Protein AF-A0AA35V5P3-F1 (afdb_monomer_lite)

Organism: Lactuca saligna (NCBI:txid75948)

Structure (mmCIF, N/CA/C/O backbone):
data_AF-A0AA35V5P3-F1
#
_entry.id   AF-A0AA35V5P3-F1
#
loop_
_atom_site.group_PDB
_atom_site.id
_atom_site.type_symbol
_atom_site.label_atom_id
_atom_site.label_alt_id
_atom_site.label_comp_id
_atom_site.label_asym_id
_atom_site.label_entity_id
_atom_site.label_seq_id
_atom_site.pdbx_PDB_ins_code
_atom_site.Cartn_x
_atom_site.Cartn_y
_atom_site.Cartn_z
_atom_site.occupancy
_atom_site.B_iso_or_equiv
_atom_site.auth_seq_id
_atom_site.auth_comp_id
_atom_site.auth_asym_id
_atom_site.auth_atom_id
_atom_site.pdbx_PDB_model_num
ATOM 1 N N . MET A 1 1 ? -65.528 1.492 81.386 1.00 40.28 1 MET A N 1
ATOM 2 C CA . MET A 1 1 ? -64.595 2.311 80.580 1.00 40.28 1 MET A CA 1
ATOM 3 C C . MET A 1 1 ? -64.933 2.164 79.099 1.00 40.28 1 MET A C 1
ATOM 5 O O . MET A 1 1 ? -64.640 1.131 78.519 1.00 40.28 1 MET A O 1
ATOM 9 N N . LYS A 1 2 ? -65.594 3.159 78.497 1.00 36.78 2 LYS A N 1
ATOM 10 C CA . LYS A 1 2 ? -65.779 3.276 77.040 1.00 36.78 2 LYS A CA 1
ATOM 11 C C . LYS A 1 2 ? -65.036 4.537 76.603 1.00 36.78 2 LYS A C 1
ATOM 13 O O . LYS A 1 2 ? -65.380 5.617 77.073 1.00 36.78 2 LYS A O 1
ATOM 18 N N . LYS A 1 3 ? -64.028 4.413 75.740 1.00 37.28 3 LYS A N 1
ATOM 19 C CA . LYS A 1 3 ? -63.440 5.551 75.021 1.00 37.28 3 LYS A CA 1
ATOM 20 C C . LYS A 1 3 ? -63.469 5.256 73.528 1.00 37.28 3 LYS A C 1
ATOM 22 O O . LYS A 1 3 ? -62.971 4.233 73.074 1.00 37.28 3 LYS A O 1
ATOM 27 N N . GLN A 1 4 ? -64.130 6.165 72.820 1.00 41.91 4 GLN A N 1
ATOM 28 C CA . GLN A 1 4 ? -64.188 6.277 71.371 1.00 41.91 4 GLN A CA 1
ATOM 29 C C . GLN A 1 4 ? -62.787 6.477 70.789 1.00 41.91 4 GLN A C 1
ATOM 31 O O . GLN A 1 4 ? -62.001 7.237 71.350 1.00 41.91 4 GLN A O 1
ATOM 36 N N . LEU A 1 5 ? -62.544 5.917 69.605 1.00 37.72 5 LEU A N 1
ATOM 37 C CA . LEU A 1 5 ? -61.612 6.479 68.632 1.00 37.72 5 LEU A CA 1
ATOM 38 C C . LEU A 1 5 ? -62.305 6.491 67.269 1.00 37.72 5 LEU A C 1
ATOM 40 O O . LEU A 1 5 ? -62.891 5.509 66.820 1.00 37.72 5 LEU A O 1
ATOM 44 N N . ARG A 1 6 ? -62.297 7.680 66.678 1.00 34.62 6 ARG A N 1
ATOM 45 C CA . ARG A 1 6 ? -62.944 8.090 65.435 1.00 34.62 6 ARG A CA 1
ATOM 46 C C . ARG A 1 6 ? -61.820 8.555 64.503 1.00 34.62 6 ARG A C 1
ATOM 48 O O . ARG A 1 6 ? -60.842 9.104 64.999 1.00 34.62 6 ARG A O 1
ATOM 55 N N . GLN A 1 7 ? -62.071 8.477 63.191 1.00 36.56 7 GLN A N 1
ATOM 56 C CA . GLN A 1 7 ? -61.286 9.046 62.073 1.00 36.56 7 GLN A CA 1
ATOM 57 C C . GLN A 1 7 ? -60.071 8.216 61.624 1.00 36.56 7 GLN A C 1
ATOM 59 O O . GLN A 1 7 ? -59.397 7.620 62.447 1.00 36.56 7 GLN A O 1
ATOM 64 N N . ARG A 1 8 ? -59.677 8.157 60.348 1.00 34.62 8 ARG A N 1
ATOM 65 C CA . ARG A 1 8 ? -60.190 8.601 59.031 1.00 34.62 8 ARG A CA 1
ATOM 66 C C . ARG A 1 8 ? -59.163 8.077 58.011 1.00 34.62 8 ARG A C 1
ATOM 68 O O . ARG A 1 8 ? -57.985 7.992 58.335 1.00 34.62 8 ARG A O 1
ATOM 75 N N . GLY A 1 9 ? -59.591 7.911 56.762 1.00 31.48 9 GLY A N 1
ATOM 76 C CA . GLY A 1 9 ? -58.730 8.187 55.608 1.00 31.48 9 GLY A CA 1
ATOM 77 C C . GLY A 1 9 ? -58.100 6.964 54.955 1.00 31.48 9 GLY A C 1
ATOM 78 O O . GLY A 1 9 ? -57.000 6.550 55.306 1.00 31.48 9 GLY A O 1
ATOM 79 N N . GLY A 1 10 ? -58.796 6.435 53.947 1.00 36.94 10 GLY A N 1
ATOM 80 C CA . GLY A 1 10 ? -58.240 5.471 53.009 1.00 36.94 10 GLY A CA 1
ATOM 81 C C . GLY A 1 10 ? -57.037 6.046 52.263 1.00 36.94 10 GLY A C 1
ATOM 82 O O . GLY A 1 10 ? -57.083 7.154 51.728 1.00 36.94 10 GLY A O 1
ATOM 83 N N . ARG A 1 11 ? -55.958 5.266 52.211 1.00 33.28 11 ARG A N 1
ATOM 84 C CA . ARG A 1 11 ? -54.883 5.449 51.239 1.00 33.28 11 ARG A CA 1
ATOM 85 C C . ARG A 1 11 ? -55.317 4.773 49.946 1.00 33.28 11 ARG A C 1
ATOM 87 O O . ARG A 1 11 ? -55.425 3.551 49.891 1.00 33.28 11 ARG A O 1
ATOM 94 N N . ALA A 1 12 ? -55.576 5.582 48.925 1.00 38.31 12 ALA A N 1
ATOM 95 C CA . ALA A 1 12 ? -55.688 5.113 47.556 1.00 38.31 12 ALA A CA 1
ATOM 96 C C . ALA A 1 12 ? -54.383 4.401 47.172 1.00 38.31 12 ALA A C 1
ATOM 98 O O . ALA A 1 12 ? -53.302 4.989 47.229 1.00 38.31 12 ALA A O 1
ATOM 99 N N . ILE A 1 13 ? -54.492 3.126 46.806 1.00 41.31 13 ILE A N 1
ATOM 100 C CA . ILE A 1 13 ? -53.416 2.376 46.165 1.00 41.31 13 ILE A CA 1
ATOM 101 C C . ILE A 1 13 ? -53.360 2.880 44.724 1.00 41.31 13 ILE A C 1
ATOM 103 O O . ILE A 1 13 ? -54.133 2.453 43.870 1.00 41.31 13 ILE A O 1
ATOM 107 N N . LEU A 1 14 ? -52.477 3.842 44.461 1.00 39.44 14 LEU A N 1
ATOM 108 C CA . LEU A 1 14 ? -52.081 4.162 43.098 1.00 39.44 14 LEU A CA 1
ATOM 109 C C . LEU A 1 14 ? -51.153 3.039 42.632 1.00 39.44 14 LEU A C 1
ATOM 111 O O . LEU A 1 14 ? -50.005 2.955 43.069 1.00 39.44 14 LEU A O 1
ATOM 115 N N . TYR A 1 15 ? -51.660 2.170 41.756 1.00 39.47 15 TYR A N 1
ATOM 116 C CA . TYR A 1 15 ? -50.836 1.293 40.929 1.00 39.47 15 TYR A CA 1
ATOM 117 C C . TYR A 1 15 ? -49.986 2.175 40.009 1.00 39.47 15 TYR A C 1
ATOM 119 O O . TYR A 1 15 ? -50.359 2.502 38.883 1.00 39.47 15 TYR A O 1
ATOM 127 N N . GLY A 1 16 ? -48.845 2.620 40.530 1.00 40.16 16 GLY A N 1
ATOM 128 C CA . GLY A 1 16 ? -47.793 3.236 39.746 1.00 40.16 16 GLY A CA 1
ATOM 129 C C . GLY A 1 16 ? -47.195 2.168 38.850 1.00 40.16 16 GLY A C 1
ATOM 130 O O . GLY A 1 16 ? -46.291 1.447 39.258 1.00 40.16 16 GLY A O 1
ATOM 131 N N . THR A 1 17 ? -47.716 2.056 37.633 1.00 43.09 17 THR A N 1
ATOM 132 C CA . THR A 1 17 ? -47.046 1.346 36.547 1.00 43.09 17 THR A CA 1
ATOM 133 C C . THR A 1 17 ? -45.713 2.056 36.333 1.00 43.09 17 THR A C 1
ATOM 135 O O . THR A 1 17 ? -45.651 3.099 35.680 1.00 43.09 17 THR A O 1
ATOM 138 N N . THR A 1 18 ? -44.638 1.547 36.932 1.00 45.59 18 THR A N 1
ATOM 139 C CA . THR A 1 18 ? -43.273 1.963 36.622 1.00 45.59 18 THR A CA 1
ATOM 140 C C . THR A 1 18 ? -42.975 1.463 35.218 1.00 45.59 18 THR A C 1
ATOM 142 O O . THR A 1 18 ? -42.345 0.432 35.006 1.00 45.59 18 THR A O 1
ATOM 145 N N . ARG A 1 19 ? -43.465 2.198 34.217 1.00 51.00 19 ARG A N 1
ATOM 146 C CA . ARG A 1 19 ? -42.956 2.107 32.857 1.00 51.00 19 ARG A CA 1
ATOM 147 C C . ARG A 1 19 ? -41.518 2.591 32.946 1.00 51.00 19 ARG A C 1
ATOM 149 O O . ARG A 1 19 ? -41.252 3.789 32.857 1.00 51.00 19 ARG A O 1
ATOM 156 N N . THR A 1 20 ? -40.609 1.659 33.226 1.00 57.81 20 THR A N 1
ATOM 157 C CA . THR A 1 20 ? -39.180 1.854 33.049 1.00 57.81 20 THR A CA 1
ATOM 158 C C . THR A 1 20 ? -39.043 2.428 31.656 1.00 57.81 20 THR A C 1
ATOM 160 O O . THR A 1 20 ? -39.450 1.828 30.662 1.00 57.81 20 THR A O 1
ATOM 163 N N . ARG A 1 21 ? -38.615 3.685 31.595 1.00 55.94 21 ARG A N 1
ATOM 164 C CA . ARG A 1 21 ? -38.359 4.374 30.343 1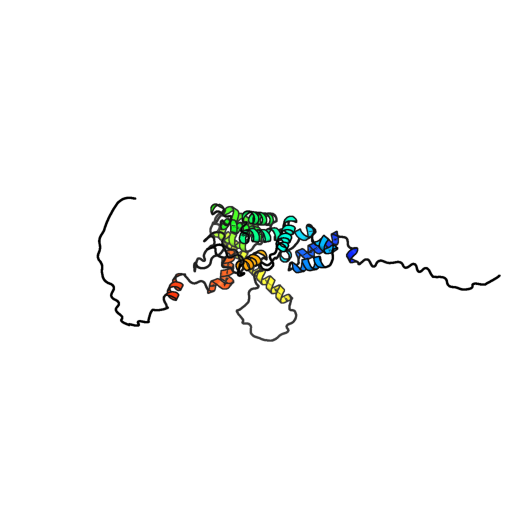.00 55.94 21 ARG A CA 1
ATOM 165 C C . ARG A 1 21 ? -37.104 3.714 29.787 1.00 55.94 21 ARG A C 1
ATOM 167 O O . ARG A 1 21 ? -36.008 4.212 30.004 1.00 55.94 21 ARG A O 1
ATOM 174 N N . SER A 1 22 ? -37.270 2.526 29.201 1.00 59.72 22 SER A N 1
ATOM 175 C CA . SER A 1 22 ? -36.223 1.830 28.476 1.00 59.72 22 SER A CA 1
ATOM 176 C C . SER A 1 22 ? -35.762 2.814 27.422 1.00 59.72 22 SER A C 1
ATOM 178 O O . SER A 1 22 ? -36.546 3.190 26.544 1.00 59.72 22 SER A O 1
ATOM 180 N N . ASP A 1 23 ? -34.543 3.317 27.582 1.00 65.62 23 ASP A N 1
ATOM 181 C CA . ASP A 1 23 ? -33.903 4.091 26.538 1.00 65.62 23 ASP A CA 1
ATOM 182 C C . ASP A 1 23 ? -34.017 3.261 25.256 1.00 65.62 23 ASP A C 1
ATOM 184 O O . ASP A 1 23 ? -33.681 2.073 25.251 1.00 65.62 23 ASP A O 1
ATOM 188 N N . LEU A 1 24 ? -34.582 3.853 24.202 1.00 69.00 24 LEU A N 1
ATOM 189 C CA . LEU A 1 24 ? -34.829 3.165 22.935 1.00 69.00 24 LEU A CA 1
ATOM 190 C C . LEU A 1 24 ? -33.538 2.508 22.431 1.00 69.00 24 LEU A C 1
ATOM 192 O O . LEU A 1 24 ? -33.584 1.441 21.822 1.00 69.00 24 LEU A O 1
ATOM 196 N N . PHE A 1 25 ? -32.388 3.094 22.771 1.00 71.19 25 PHE A N 1
ATOM 197 C CA . PHE A 1 25 ? -31.086 2.558 22.426 1.00 71.19 25 PHE A CA 1
ATOM 198 C C . PHE A 1 25 ? -30.742 1.252 23.154 1.00 71.19 25 PHE A C 1
ATOM 200 O O . PHE A 1 25 ? -30.208 0.342 22.524 1.00 71.19 25 PHE A O 1
ATOM 207 N N . GLU A 1 26 ? -31.092 1.105 24.435 1.00 76.88 26 GLU A N 1
ATOM 208 C CA . GLU A 1 26 ? -30.845 -0.123 25.213 1.00 76.88 26 GLU A CA 1
ATOM 209 C C . GLU A 1 26 ? -31.704 -1.304 24.743 1.00 76.88 26 GLU A C 1
ATOM 211 O O . GLU A 1 26 ? -31.329 -2.455 24.937 1.00 76.88 26 GLU A O 1
ATOM 216 N N . SER A 1 27 ? -32.824 -1.029 24.067 1.00 85.00 27 SER A N 1
ATOM 217 C CA . SER A 1 27 ? -33.690 -2.063 23.486 1.00 85.00 27 SER A CA 1
ATOM 218 C C . SER A 1 27 ? -33.240 -2.580 22.114 1.00 85.00 27 SER A C 1
ATOM 220 O O . SER A 1 27 ? -33.749 -3.603 21.656 1.00 85.00 27 SER A O 1
ATOM 222 N N . LEU A 1 28 ? -32.301 -1.898 21.441 1.00 90.12 28 LEU A N 1
ATOM 223 C CA . LEU A 1 28 ? -31.799 -2.345 20.138 1.00 90.12 28 LEU A CA 1
ATOM 224 C C . LEU A 1 28 ? -31.058 -3.683 20.280 1.00 90.12 28 LEU A C 1
ATOM 226 O O . LEU A 1 28 ? -30.253 -3.806 21.197 1.00 90.12 28 LEU A O 1
ATOM 230 N N . PRO A 1 29 ? -31.234 -4.654 19.371 1.00 94.62 29 PRO A N 1
ATOM 231 C CA . PRO A 1 29 ? -30.385 -5.841 19.314 1.00 94.62 29 PRO A CA 1
ATOM 232 C C . PRO A 1 29 ? -28.914 -5.486 19.066 1.00 94.62 29 PRO A C 1
ATOM 234 O O . PRO A 1 29 ? -28.602 -4.561 18.305 1.00 94.62 29 PRO A O 1
ATOM 237 N N . ASP A 1 30 ? -28.002 -6.235 19.684 1.00 95.75 30 ASP A N 1
ATOM 238 C CA . ASP A 1 30 ? -26.556 -6.014 19.566 1.00 95.75 30 ASP A CA 1
ATOM 239 C C . ASP A 1 30 ? -26.072 -6.161 18.113 1.00 95.75 30 ASP A C 1
ATOM 241 O O . ASP A 1 30 ? -25.173 -5.439 17.684 1.00 95.75 30 ASP A O 1
ATOM 245 N N . GLU A 1 31 ? -26.719 -7.013 17.318 1.00 95.94 31 GLU A N 1
ATOM 246 C CA . GLU A 1 31 ? -26.439 -7.225 15.897 1.00 95.94 31 GLU A CA 1
ATOM 247 C C . GLU A 1 31 ? -26.670 -5.951 15.076 1.00 95.94 31 GLU A C 1
ATOM 249 O O . GLU A 1 31 ? -25.848 -5.599 14.228 1.00 95.94 31 GLU A O 1
ATOM 254 N N . ILE A 1 32 ? -27.753 -5.216 15.357 1.00 95.88 32 ILE A N 1
ATOM 255 C CA . ILE A 1 32 ? -28.058 -3.951 14.672 1.00 95.88 32 ILE A CA 1
ATOM 256 C C . ILE A 1 32 ? -26.989 -2.914 15.015 1.00 95.88 32 ILE A C 1
ATOM 258 O O . ILE A 1 32 ? -26.469 -2.228 14.133 1.00 95.88 32 ILE A O 1
ATOM 262 N N . VAL A 1 33 ? -26.610 -2.835 16.291 1.00 95.81 33 VAL A N 1
ATOM 263 C CA . VAL A 1 33 ? -25.566 -1.913 16.744 1.00 95.81 33 VAL A CA 1
ATOM 264 C C . VAL A 1 33 ? -24.215 -2.262 16.112 1.00 95.81 33 VAL A C 1
ATOM 266 O O . VAL A 1 33 ? -23.514 -1.364 15.651 1.00 95.81 33 VAL A O 1
ATOM 269 N N . ILE A 1 34 ? -23.863 -3.546 15.997 1.00 97.75 34 ILE A N 1
ATOM 270 C CA . ILE A 1 34 ? -22.642 -3.998 15.310 1.00 97.75 34 ILE A CA 1
ATOM 271 C C . ILE A 1 34 ? -22.642 -3.567 13.839 1.00 97.75 34 ILE A C 1
ATOM 273 O O . ILE A 1 34 ? -21.618 -3.081 13.358 1.00 97.75 34 ILE A O 1
ATOM 277 N N . VAL A 1 35 ? -23.763 -3.696 13.122 1.00 97.75 35 VAL A N 1
ATOM 278 C CA . VAL A 1 35 ? -23.870 -3.256 11.718 1.00 97.75 35 VAL A CA 1
ATOM 279 C C . VAL A 1 35 ? -23.687 -1.741 11.598 1.00 97.75 35 VAL A C 1
ATOM 281 O O . VAL A 1 35 ? -22.938 -1.280 10.732 1.00 97.75 35 VAL A O 1
ATOM 284 N N . ILE A 1 36 ? -24.297 -0.963 12.497 1.00 96.44 36 ILE A N 1
ATOM 285 C CA . ILE A 1 36 ? -24.118 0.495 12.554 1.00 96.44 36 ILE A CA 1
ATOM 286 C C . ILE A 1 36 ? -22.642 0.842 12.789 1.00 96.44 36 ILE A C 1
ATOM 288 O O . ILE A 1 36 ? -22.077 1.666 12.069 1.00 96.44 36 ILE A O 1
ATOM 292 N N . LEU A 1 37 ? -21.988 0.177 13.744 1.00 97.38 37 LEU A N 1
ATOM 293 C CA . LEU A 1 37 ? -20.573 0.390 14.053 1.00 97.38 37 LEU A CA 1
ATOM 294 C C . LEU A 1 37 ? -19.651 -0.038 12.903 1.00 97.38 37 LEU A C 1
ATOM 296 O O . LEU A 1 37 ? -18.661 0.641 12.634 1.00 97.38 37 LEU A O 1
ATOM 300 N N . CYS A 1 38 ? -19.978 -1.109 12.175 1.00 98.12 38 CYS A N 1
ATOM 301 C CA . CYS A 1 38 ? -19.268 -1.491 10.952 1.00 98.12 38 CYS A CA 1
ATOM 302 C C . CYS A 1 38 ? -19.353 -0.382 9.901 1.00 98.12 38 CYS A C 1
ATOM 304 O O . CYS A 1 38 ? -18.342 -0.011 9.306 1.00 98.12 38 CYS A O 1
ATOM 306 N N . LYS A 1 39 ? -20.548 0.183 9.686 1.00 97.44 39 LYS A N 1
ATOM 307 C CA . LYS A 1 39 ? -20.714 1.277 8.729 1.00 97.44 39 LYS A CA 1
ATOM 308 C C . LYS A 1 39 ? -19.922 2.505 9.166 1.00 97.44 39 LYS A C 1
ATOM 310 O O . LYS A 1 39 ? -19.153 3.024 8.361 1.00 97.44 39 LYS A O 1
ATOM 315 N N . LEU A 1 40 ? -20.042 2.899 10.433 1.00 96.31 40 LEU A N 1
ATOM 316 C CA . LEU A 1 40 ? -19.320 4.030 11.012 1.00 96.31 40 LEU A CA 1
ATOM 317 C C . LEU A 1 40 ? -17.806 3.879 10.850 1.00 96.31 40 LEU A C 1
ATOM 319 O O . LEU A 1 40 ? -17.156 4.770 10.316 1.00 96.31 40 LEU A O 1
ATOM 323 N N . THR A 1 41 ? -17.246 2.737 11.248 1.00 96.75 41 THR A N 1
ATOM 324 C CA . THR A 1 41 ? -15.798 2.495 11.165 1.00 96.75 41 THR A CA 1
ATOM 325 C C . THR A 1 41 ? -15.291 2.393 9.730 1.00 96.75 41 THR A C 1
ATOM 327 O O . THR A 1 41 ? -14.159 2.790 9.462 1.00 96.75 41 THR A O 1
ATOM 330 N N . SER A 1 42 ? -16.113 1.926 8.786 1.00 96.44 42 SER A N 1
ATOM 331 C CA . SER A 1 42 ? -15.747 1.890 7.364 1.00 96.44 42 SER A CA 1
ATOM 332 C C . SER A 1 42 ? -15.654 3.282 6.722 1.00 96.44 42 SER A C 1
ATOM 334 O O . SER A 1 42 ? -14.886 3.467 5.779 1.00 96.44 42 SER A O 1
ATOM 336 N N . THR A 1 43 ? -16.415 4.262 7.226 1.00 95.00 43 THR A N 1
ATOM 337 C CA . THR A 1 43 ? -16.488 5.627 6.671 1.00 95.00 43 THR A CA 1
ATOM 338 C C . THR A 1 43 ? -15.803 6.689 7.524 1.00 95.00 43 THR A C 1
ATOM 340 O O . THR A 1 43 ? -15.671 7.825 7.074 1.00 95.00 43 THR A O 1
ATOM 343 N N . ALA A 1 44 ? -15.394 6.350 8.746 1.00 95.00 44 ALA A N 1
ATOM 344 C CA . ALA A 1 44 ? -14.748 7.273 9.666 1.00 95.00 44 ALA A CA 1
ATOM 345 C C . ALA A 1 44 ? -13.459 7.857 9.071 1.00 95.00 44 ALA A C 1
ATOM 347 O O . ALA A 1 44 ? -12.661 7.174 8.418 1.00 95.00 44 ALA A O 1
ATOM 348 N N . SER A 1 45 ? -13.278 9.151 9.311 1.00 91.06 45 SER A N 1
ATOM 349 C CA . SER A 1 45 ? -12.178 9.945 8.770 1.00 91.06 45 SER A CA 1
ATOM 350 C C . SER A 1 45 ? -10.931 9.875 9.646 1.00 91.06 45 SER A C 1
ATOM 352 O O . SER A 1 45 ? -9.817 10.026 9.144 1.00 91.06 45 SER A O 1
ATOM 354 N N . SER A 1 46 ? -11.122 9.605 10.939 1.00 92.38 46 SER A N 1
ATOM 355 C CA . SER A 1 46 ? -10.065 9.542 11.940 1.00 92.38 46 SER A CA 1
ATOM 356 C C . SER A 1 46 ? -10.334 8.449 12.987 1.00 92.38 46 SER A C 1
ATOM 358 O O . SER A 1 46 ? -11.479 8.012 13.150 1.00 92.38 46 SER A O 1
ATOM 360 N N . PRO A 1 47 ? -9.320 8.034 13.770 1.00 92.81 47 PRO A N 1
ATOM 361 C CA . PRO A 1 47 ? -9.535 7.123 14.892 1.00 92.81 47 PRO A CA 1
ATOM 362 C C . PRO A 1 47 ? -10.408 7.749 15.986 1.00 92.81 47 PRO A C 1
ATOM 364 O O . PRO A 1 47 ? -11.100 7.028 16.703 1.00 92.81 47 PRO A O 1
ATOM 367 N N . ALA A 1 48 ? -10.400 9.083 16.111 1.00 92.62 48 ALA A N 1
ATOM 368 C CA . ALA A 1 48 ? -11.169 9.805 17.119 1.00 92.62 48 ALA A CA 1
ATOM 369 C C . ALA A 1 48 ? -12.680 9.629 16.916 1.00 92.62 48 ALA A C 1
ATOM 371 O O . ALA A 1 48 ? -13.390 9.426 17.899 1.00 92.62 48 ALA A O 1
ATOM 372 N N . ASP A 1 49 ? -13.147 9.603 15.662 1.00 93.25 49 ASP A N 1
ATOM 373 C CA . ASP A 1 49 ? -14.559 9.383 15.313 1.00 93.25 49 ASP A CA 1
ATOM 374 C C . ASP A 1 49 ? -15.068 8.060 15.904 1.00 93.25 49 ASP A C 1
ATOM 376 O O . ASP A 1 49 ? -16.184 7.967 16.413 1.00 93.25 49 ASP A O 1
ATOM 380 N N . PHE A 1 50 ? -14.224 7.026 15.879 1.00 95.12 50 PHE A N 1
ATOM 381 C CA . PHE A 1 50 ? -14.555 5.723 16.437 1.00 95.12 50 PHE A CA 1
ATOM 382 C C . PHE A 1 50 ? -14.397 5.686 17.959 1.00 95.12 50 PHE A C 1
ATOM 384 O O . PHE A 1 50 ? -15.296 5.229 18.664 1.00 95.12 50 PHE A O 1
ATOM 391 N N . VAL A 1 51 ? -13.281 6.199 18.486 1.00 92.75 51 VAL A N 1
ATOM 392 C CA . VAL A 1 51 ? -13.007 6.205 19.931 1.00 92.75 51 VAL A CA 1
ATOM 393 C C . VAL A 1 51 ? -14.068 6.998 20.697 1.00 92.75 51 VAL A C 1
ATOM 395 O O . VAL A 1 51 ? -14.509 6.537 21.747 1.00 92.75 51 VAL A O 1
ATOM 398 N N . ALA A 1 52 ? -14.542 8.127 20.164 1.00 95.25 52 ALA A N 1
ATOM 399 C CA . ALA A 1 52 ? -15.617 8.910 20.771 1.00 95.25 52 ALA A CA 1
ATOM 400 C C . ALA A 1 52 ? -16.887 8.068 20.984 1.00 95.25 52 ALA A C 1
ATOM 402 O O . ALA A 1 52 ? -17.487 8.115 22.058 1.00 95.25 52 ALA A O 1
ATOM 403 N N . VAL A 1 53 ? -17.243 7.219 20.013 1.00 93.94 53 VAL A N 1
ATOM 404 C CA . VAL A 1 53 ? -18.372 6.286 20.143 1.00 93.94 53 VAL A CA 1
ATOM 405 C C . VAL A 1 53 ? -18.109 5.250 21.233 1.00 93.94 53 VAL A C 1
ATOM 407 O O . VAL A 1 53 ? -18.992 4.990 22.047 1.00 93.94 53 VAL A O 1
ATOM 410 N N . LEU A 1 54 ? -16.898 4.693 21.315 1.00 94.25 54 LEU A N 1
ATOM 411 C CA . LEU A 1 54 ? -16.549 3.723 22.362 1.00 94.25 54 LEU A CA 1
ATOM 412 C C . LEU A 1 54 ? -16.592 4.320 23.775 1.00 94.25 54 LEU A C 1
ATOM 414 O O . LEU A 1 54 ? -16.813 3.588 24.739 1.00 94.25 54 LEU A O 1
ATOM 418 N N . LEU A 1 55 ? -16.362 5.626 23.914 1.00 94.94 55 LEU A N 1
ATOM 419 C CA . LEU A 1 55 ? -16.357 6.316 25.205 1.00 94.94 55 LEU A CA 1
ATOM 420 C C . LEU A 1 55 ? -17.761 6.647 25.726 1.00 94.94 55 LEU A C 1
ATOM 422 O O . LEU A 1 55 ? -17.908 6.908 26.917 1.00 94.94 55 LEU A O 1
ATOM 426 N N . THR A 1 56 ? -18.786 6.603 24.873 1.00 93.25 56 THR A N 1
ATOM 427 C CA . THR A 1 56 ? -20.158 6.987 25.249 1.00 93.25 56 THR A CA 1
ATOM 428 C C . THR A 1 56 ? -20.772 6.078 26.317 1.00 93.25 56 THR A C 1
ATOM 430 O O . THR A 1 56 ? -21.330 6.570 27.295 1.00 93.25 56 THR A O 1
ATOM 433 N N . CYS A 1 57 ? -20.671 4.752 26.169 1.00 92.00 57 CYS A N 1
ATOM 434 C CA . CYS A 1 57 ? -21.187 3.804 27.153 1.00 92.00 57 CYS A CA 1
ATOM 435 C C . CYS A 1 57 ? -20.482 2.440 27.098 1.00 92.00 57 CYS A C 1
ATOM 437 O O . CYS A 1 57 ? -19.855 2.054 26.108 1.00 92.00 57 CYS A O 1
ATOM 439 N N . LYS A 1 58 ? -20.626 1.657 28.178 1.00 93.69 58 LYS A N 1
ATOM 440 C CA . LYS A 1 58 ? -20.026 0.313 28.300 1.00 93.69 58 LYS A CA 1
ATOM 441 C C . LYS A 1 58 ? -20.486 -0.639 27.193 1.00 93.69 58 LYS A C 1
ATOM 443 O O . LYS A 1 58 ? -19.692 -1.461 26.736 1.00 93.69 58 LYS A O 1
ATOM 448 N N . ARG A 1 59 ? -21.747 -0.525 26.762 1.00 94.38 59 ARG A N 1
ATOM 449 C CA . ARG A 1 59 ? -22.318 -1.370 25.711 1.00 94.38 59 ARG A CA 1
ATOM 450 C C . ARG A 1 59 ? -21.666 -1.089 24.359 1.00 94.38 59 ARG A C 1
ATOM 452 O O . ARG A 1 59 ? -21.155 -2.018 23.739 1.00 94.38 59 ARG A O 1
ATOM 459 N N . LEU A 1 60 ? -21.566 0.178 23.957 1.00 94.25 60 LEU A N 1
ATOM 460 C CA . LEU A 1 60 ? -20.895 0.572 22.714 1.00 94.25 60 LEU A CA 1
ATOM 461 C C . LEU A 1 60 ? -19.396 0.268 22.739 1.00 94.25 60 LEU A C 1
ATOM 463 O O . LEU A 1 60 ? -18.865 -0.223 21.746 1.00 94.25 60 LEU A O 1
ATOM 467 N N . LYS A 1 61 ? -18.730 0.430 23.889 1.00 95.62 61 LYS A N 1
ATOM 468 C CA . LYS A 1 61 ? -17.346 -0.030 24.067 1.00 95.62 61 LYS A CA 1
ATOM 469 C C . LYS A 1 61 ? -17.197 -1.526 23.786 1.00 95.62 61 LYS A C 1
ATOM 471 O O . LYS A 1 61 ? -16.290 -1.927 23.064 1.00 95.62 61 LYS A O 1
ATOM 476 N N . LYS A 1 62 ? -18.073 -2.359 24.359 1.00 96.50 62 LYS A N 1
ATOM 477 C CA . LYS A 1 62 ? -18.040 -3.818 24.177 1.00 96.50 62 LYS A CA 1
ATOM 478 C C . LYS A 1 62 ? -18.296 -4.199 22.716 1.00 96.50 62 LYS A C 1
ATOM 480 O O . LYS A 1 62 ? -17.528 -4.973 22.154 1.00 96.50 62 LYS A O 1
ATOM 485 N N . LEU A 1 63 ? -19.345 -3.644 22.109 1.00 97.06 63 LEU A N 1
ATOM 486 C CA . LEU A 1 63 ? -19.759 -3.977 20.743 1.00 97.06 63 LEU A CA 1
ATOM 487 C C . LEU A 1 63 ? -18.815 -3.417 19.678 1.00 97.06 63 LEU A C 1
ATOM 489 O O . LEU A 1 63 ? -18.592 -4.063 18.662 1.00 97.06 63 LEU A O 1
ATOM 493 N N . GLY A 1 64 ? -18.194 -2.263 19.913 1.00 96.69 64 GLY A N 1
ATOM 494 C CA . GLY A 1 64 ? -17.204 -1.713 18.990 1.00 96.69 64 GLY A CA 1
ATOM 495 C C . GLY A 1 64 ? -15.916 -2.530 18.925 1.00 96.69 64 GLY A C 1
ATOM 496 O O . GLY A 1 64 ? -15.280 -2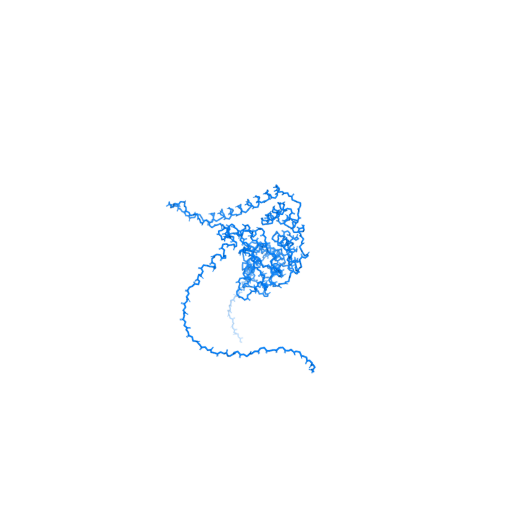.590 17.880 1.00 96.69 64 GLY A O 1
ATOM 497 N N . MET A 1 65 ? -15.567 -3.248 19.994 1.00 96.56 65 MET A N 1
ATOM 498 C CA . MET A 1 65 ? -14.433 -4.179 19.984 1.00 96.56 65 MET A CA 1
ATOM 499 C C . MET A 1 65 ? -14.772 -5.547 19.367 1.00 96.56 65 MET A C 1
ATOM 501 O O . MET A 1 65 ? -13.936 -6.451 19.389 1.00 96.56 65 MET A O 1
ATOM 505 N N . HIS A 1 66 ? -15.976 -5.718 18.814 1.00 98.06 66 HIS A N 1
ATOM 506 C CA . HIS A 1 66 ? -16.375 -6.944 18.133 1.00 98.06 66 HIS A CA 1
ATOM 507 C C . HIS A 1 66 ? -15.522 -7.178 16.866 1.00 98.06 66 HIS A C 1
ATOM 509 O O . HIS A 1 66 ? -15.306 -6.230 16.103 1.00 98.06 66 HIS A O 1
ATOM 515 N N . PRO A 1 67 ? -15.080 -8.421 16.573 1.00 98.12 67 PRO A N 1
ATOM 516 C CA . PRO A 1 67 ? -14.219 -8.708 15.422 1.00 98.12 67 PRO A CA 1
ATOM 517 C C . PRO A 1 67 ? -14.754 -8.182 14.086 1.00 98.12 67 PRO A C 1
ATOM 519 O O . PRO A 1 67 ? -13.984 -7.629 13.311 1.00 98.12 67 PRO A O 1
ATOM 522 N N . LEU A 1 68 ? -16.069 -8.263 13.838 1.00 98.00 68 LEU A N 1
ATOM 523 C CA . LEU A 1 68 ? -16.666 -7.721 12.606 1.00 98.00 68 LEU A CA 1
ATOM 524 C C . LEU A 1 68 ? -16.444 -6.208 12.457 1.00 98.00 68 LEU A C 1
ATOM 526 O O . LEU A 1 68 ? -16.064 -5.758 11.378 1.00 98.00 68 LEU A O 1
ATOM 530 N N . VAL A 1 69 ? -16.601 -5.438 13.540 1.00 98.25 69 VAL A N 1
ATOM 531 C CA . VAL A 1 69 ? -16.388 -3.981 13.532 1.00 98.25 69 VAL A CA 1
ATOM 532 C C . VAL A 1 69 ? -14.924 -3.670 13.232 1.00 98.25 69 VAL A C 1
ATOM 534 O O . VAL A 1 69 ? -14.623 -2.879 12.342 1.00 98.25 69 VAL A O 1
ATOM 537 N N . LEU A 1 70 ? -14.001 -4.356 13.909 1.00 98.12 70 LEU A N 1
ATOM 538 C CA . LEU A 1 70 ? -12.565 -4.158 13.709 1.00 98.12 70 LEU A CA 1
ATOM 539 C C . LEU A 1 70 ? -12.103 -4.593 12.310 1.00 98.12 70 LEU A C 1
ATOM 541 O O . LEU A 1 70 ? -11.265 -3.926 11.706 1.00 98.12 70 LEU A O 1
ATOM 545 N N . SER A 1 71 ? -12.662 -5.676 11.764 1.00 97.69 71 SER A N 1
ATOM 546 C CA . SER A 1 71 ? -12.352 -6.168 10.415 1.00 97.69 71 SER A CA 1
ATOM 547 C C . SER A 1 71 ? -12.782 -5.193 9.311 1.00 97.69 71 SER A C 1
ATOM 549 O O . SER A 1 71 ? -12.090 -5.077 8.300 1.00 97.69 71 SER A O 1
ATOM 551 N N . ASN A 1 72 ? -13.863 -4.436 9.549 1.00 96.56 72 ASN A N 1
ATOM 552 C CA . ASN A 1 72 ? -14.443 -3.468 8.614 1.00 96.56 72 ASN A CA 1
ATOM 553 C C . ASN A 1 72 ? -13.907 -2.039 8.774 1.00 96.56 72 ASN A C 1
ATOM 555 O O . ASN A 1 72 ? -14.272 -1.159 7.991 1.00 96.56 72 ASN A O 1
ATOM 559 N N . ALA A 1 73 ? -13.047 -1.795 9.765 1.00 96.62 73 ALA A N 1
ATOM 560 C CA . ALA A 1 73 ? -12.471 -0.480 9.996 1.00 96.62 73 ALA A CA 1
ATOM 561 C C . ALA A 1 73 ? -11.698 0.026 8.763 1.00 96.62 73 ALA A C 1
ATOM 563 O O . ALA A 1 73 ? -10.807 -0.649 8.244 1.00 96.62 73 ALA A O 1
ATOM 564 N N . GLY A 1 74 ? -12.051 1.220 8.287 1.00 95.31 74 GLY A N 1
ATOM 565 C CA . GLY A 1 74 ? -11.407 1.853 7.141 1.00 95.31 74 GLY A CA 1
ATOM 566 C C . GLY A 1 74 ? -10.027 2.420 7.477 1.00 95.31 74 GLY A C 1
ATOM 567 O O . GLY A 1 74 ? -9.612 2.478 8.638 1.00 95.31 74 GLY A O 1
ATOM 568 N N . SER A 1 75 ? -9.329 2.914 6.451 1.00 94.12 75 SER A N 1
ATOM 569 C CA . SER A 1 75 ? -7.978 3.477 6.582 1.00 94.12 75 SER A CA 1
ATOM 570 C C . SER A 1 75 ? -7.899 4.643 7.581 1.00 94.12 75 SER A C 1
ATOM 572 O O . SER A 1 75 ? -6.856 4.842 8.196 1.00 94.12 75 SER A O 1
ATOM 574 N N . GLY A 1 76 ? -8.986 5.409 7.750 1.00 94.12 76 GLY A N 1
ATOM 575 C CA . GLY A 1 76 ? -9.067 6.523 8.704 1.00 94.12 76 GLY A CA 1
ATOM 576 C C . GLY A 1 76 ? -9.115 6.073 10.165 1.00 94.12 76 GLY A C 1
ATOM 577 O O . GLY A 1 76 ? -8.507 6.698 11.022 1.00 94.12 76 GLY A O 1
ATOM 578 N N . VAL A 1 77 ? -9.753 4.943 10.476 1.00 95.56 77 VAL A N 1
ATOM 579 C CA . VAL A 1 77 ? -9.798 4.428 11.859 1.00 95.56 77 VAL A CA 1
ATOM 580 C C . VAL A 1 77 ? -8.450 3.862 12.291 1.00 95.56 77 VAL A C 1
ATOM 582 O O . VAL A 1 77 ? -8.066 3.977 13.451 1.00 95.56 77 VAL A O 1
ATOM 585 N N . VAL A 1 78 ? -7.715 3.249 11.361 1.00 95.44 78 VAL A N 1
ATOM 586 C CA . VAL A 1 78 ? -6.387 2.680 11.633 1.00 95.44 78 VAL A CA 1
ATOM 587 C C . VAL A 1 78 ? -5.250 3.688 11.427 1.00 95.44 78 VAL A C 1
ATOM 589 O O . VAL A 1 78 ? -4.084 3.326 11.584 1.00 95.44 78 VAL A O 1
ATOM 592 N N . SER A 1 79 ? -5.553 4.946 11.077 1.00 93.88 79 SER A N 1
ATOM 593 C CA . SER A 1 79 ? -4.533 5.969 10.849 1.00 93.88 79 SER A CA 1
ATOM 594 C C . SER A 1 79 ? -3.957 6.467 12.172 1.00 93.88 79 SER A C 1
ATOM 596 O O . SER A 1 79 ? -4.524 7.340 12.826 1.00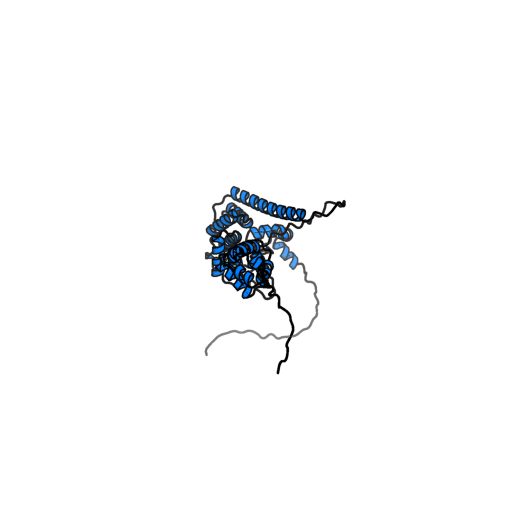 93.88 79 SER A O 1
ATOM 598 N N . VAL A 1 80 ? -2.810 5.928 12.561 1.00 91.19 80 VAL A N 1
ATOM 599 C CA . VAL A 1 80 ? -2.024 6.431 13.691 1.00 91.19 80 VAL A CA 1
ATOM 600 C C . VAL A 1 80 ? -0.989 7.421 13.155 1.00 91.19 80 VAL A C 1
ATOM 602 O O . VAL A 1 80 ? -0.470 7.225 12.058 1.00 91.19 80 VAL A O 1
ATOM 605 N N . THR A 1 81 ? -0.708 8.491 13.896 1.00 91.88 81 THR A N 1
ATOM 606 C CA . THR A 1 81 ? 0.390 9.431 13.612 1.00 91.88 81 THR A CA 1
ATOM 607 C C . THR A 1 81 ? 1.638 9.010 14.378 1.00 91.88 81 THR A C 1
ATOM 609 O O . THR A 1 81 ? 1.526 8.413 15.450 1.00 91.88 81 THR A O 1
ATOM 612 N N . ALA A 1 82 ? 2.833 9.337 13.883 1.00 92.56 82 ALA A N 1
ATOM 613 C CA . ALA A 1 82 ? 4.068 8.950 14.574 1.00 92.56 82 ALA A CA 1
ATOM 614 C C . ALA A 1 82 ? 4.160 9.589 15.971 1.00 92.56 82 ALA A C 1
ATOM 616 O O . ALA A 1 82 ? 4.558 8.932 16.928 1.00 92.56 82 ALA A O 1
ATOM 617 N N . LYS A 1 83 ? 3.683 10.835 16.112 1.00 90.75 83 LYS A N 1
ATOM 618 C CA . LYS A 1 83 ? 3.600 11.547 17.401 1.00 90.75 83 LYS A CA 1
ATOM 619 C C . LYS A 1 83 ? 2.718 10.830 18.432 1.00 90.75 83 LYS A C 1
ATOM 621 O O . LYS A 1 83 ? 3.000 10.907 19.621 1.00 90.75 83 LYS A O 1
ATOM 626 N N . ASN A 1 84 ? 1.656 10.159 17.984 1.00 90.56 84 ASN A N 1
ATOM 627 C CA . ASN A 1 84 ? 0.699 9.469 18.853 1.00 90.56 84 ASN A CA 1
ATOM 628 C C . ASN A 1 84 ? 0.936 7.950 18.879 1.00 90.56 84 ASN A C 1
ATOM 630 O O . ASN A 1 84 ? 0.035 7.188 19.233 1.00 90.56 84 ASN A O 1
ATOM 634 N N . TRP A 1 85 ? 2.117 7.488 18.462 1.00 92.75 85 TRP A N 1
ATOM 635 C CA . TRP A 1 85 ? 2.469 6.079 18.541 1.00 92.75 85 TRP A CA 1
ATOM 636 C C . TRP A 1 85 ? 2.689 5.674 20.004 1.00 92.75 85 TRP A C 1
ATOM 638 O O . TRP A 1 85 ? 3.627 6.132 20.649 1.00 92.75 85 TRP A O 1
ATOM 648 N N . SER A 1 86 ? 1.822 4.803 20.519 1.00 94.25 86 SER A N 1
ATOM 649 C CA . SER A 1 86 ? 1.887 4.261 21.880 1.00 94.25 86 SER A CA 1
ATOM 650 C C . SER A 1 86 ? 1.646 2.749 21.891 1.00 94.25 86 SER A C 1
ATOM 652 O O . SER A 1 86 ? 1.226 2.163 20.883 1.00 94.25 86 SER A O 1
ATOM 654 N N . ASP A 1 87 ? 1.863 2.108 23.041 1.00 94.62 87 ASP A N 1
ATOM 655 C CA . ASP A 1 87 ? 1.552 0.688 23.230 1.00 94.62 87 ASP A CA 1
ATOM 656 C C . ASP A 1 87 ? 0.062 0.394 23.011 1.00 94.62 87 ASP A C 1
ATOM 658 O O . ASP A 1 87 ? -0.293 -0.643 22.444 1.00 94.62 87 ASP A O 1
ATOM 662 N N . GLU A 1 88 ? -0.824 1.324 23.370 1.00 93.25 88 GLU A N 1
ATOM 663 C CA . GLU A 1 88 ? -2.262 1.235 23.111 1.00 93.25 88 GLU A CA 1
ATOM 664 C C . GLU A 1 88 ? -2.570 1.317 21.617 1.00 93.25 88 GLU A C 1
ATOM 666 O O . GLU A 1 88 ? -3.362 0.514 21.120 1.00 93.25 88 GLU A O 1
ATOM 671 N N . ALA A 1 89 ? -1.930 2.234 20.883 1.00 93.94 89 ALA A N 1
ATOM 672 C CA . ALA A 1 89 ? -2.108 2.350 19.436 1.00 93.94 89 ALA A CA 1
ATOM 673 C C . ALA A 1 89 ? -1.620 1.082 18.713 1.00 93.94 89 ALA A C 1
ATOM 675 O O . ALA A 1 89 ? -2.322 0.526 17.861 1.00 93.94 89 ALA A O 1
ATOM 676 N N . HIS A 1 90 ? -0.458 0.553 19.111 1.00 95.69 90 HIS A N 1
ATOM 677 C CA . HIS A 1 90 ? 0.046 -0.726 18.612 1.00 95.69 90 HIS A CA 1
ATOM 678 C C . HIS A 1 90 ? -0.909 -1.874 18.972 1.00 95.69 90 HIS A C 1
ATOM 680 O O . HIS A 1 90 ? -1.243 -2.700 18.117 1.00 95.69 90 HIS A O 1
ATOM 686 N N . ARG A 1 91 ? -1.401 -1.936 20.215 1.00 96.19 91 ARG A N 1
ATOM 687 C CA . ARG A 1 91 ? -2.365 -2.955 20.652 1.00 96.19 91 ARG A CA 1
ATOM 688 C C . ARG A 1 91 ? -3.656 -2.881 19.842 1.00 96.19 91 ARG A C 1
ATOM 690 O O . ARG A 1 91 ? -4.150 -3.927 19.428 1.00 96.19 91 ARG A O 1
ATOM 697 N N . PHE A 1 92 ? -4.171 -1.686 19.574 1.00 95.69 92 PHE A N 1
ATOM 698 C CA . PHE A 1 92 ? -5.357 -1.488 18.746 1.00 95.69 92 PHE A CA 1
ATOM 699 C C . PHE A 1 92 ? -5.146 -2.012 17.321 1.00 95.69 92 PHE A C 1
ATOM 701 O O . PHE A 1 92 ? -5.925 -2.845 16.857 1.00 95.69 92 PHE A O 1
ATOM 708 N N . LEU A 1 93 ? -4.039 -1.645 16.664 1.00 97.19 93 LEU A N 1
ATOM 709 C CA . LEU A 1 93 ? -3.699 -2.191 15.346 1.00 97.19 93 LEU A CA 1
ATOM 710 C C . LEU A 1 93 ? -3.576 -3.719 15.368 1.00 97.19 93 LEU A C 1
ATOM 712 O O . LEU A 1 93 ? -4.053 -4.381 14.448 1.00 97.19 93 LEU A O 1
ATOM 716 N N . LYS A 1 94 ? -2.990 -4.301 16.424 1.00 97.88 94 LYS A N 1
ATOM 717 C CA . LYS A 1 94 ? -2.929 -5.763 16.590 1.00 97.88 94 LYS A CA 1
ATOM 718 C C . LYS A 1 94 ? -4.315 -6.396 16.701 1.00 97.88 94 LYS A C 1
ATOM 720 O O . LYS A 1 94 ? -4.514 -7.475 16.153 1.00 97.88 94 LYS A O 1
ATOM 725 N N . LEU A 1 95 ? -5.265 -5.756 17.379 1.00 97.56 95 LEU A N 1
ATOM 726 C CA . LEU A 1 95 ? -6.642 -6.252 17.460 1.00 97.56 95 LEU A CA 1
ATOM 727 C C . LEU A 1 95 ? -7.312 -6.240 16.080 1.00 97.56 95 LEU A C 1
ATOM 729 O O . LEU A 1 95 ? -7.900 -7.246 15.693 1.00 97.56 95 LEU A O 1
ATOM 733 N N . CYS A 1 96 ? -7.136 -5.173 15.297 1.00 98.06 96 CYS A N 1
ATOM 734 C CA . CYS A 1 96 ? -7.627 -5.117 13.917 1.00 98.06 96 CYS A CA 1
ATOM 735 C C . CYS A 1 96 ? -6.967 -6.180 13.018 1.00 98.06 96 CYS A C 1
ATOM 737 O O . CYS A 1 96 ? -7.646 -6.848 12.242 1.00 98.06 96 CYS A O 1
ATOM 739 N N . VAL A 1 97 ? -5.657 -6.401 13.163 1.00 98.19 97 VAL A N 1
ATOM 740 C CA . VAL A 1 97 ? -4.898 -7.467 12.477 1.00 98.19 97 VAL A CA 1
ATOM 741 C C . VAL A 1 97 ? -5.427 -8.859 12.836 1.00 98.19 97 VAL A C 1
ATOM 743 O O . VAL A 1 97 ? -5.588 -9.702 11.952 1.00 98.19 97 VAL A O 1
ATOM 746 N N . ASN A 1 98 ? -5.725 -9.108 14.112 1.00 98.06 98 ASN A N 1
ATOM 747 C CA . ASN A 1 98 ? -6.300 -10.375 14.569 1.00 98.06 98 ASN A CA 1
ATOM 748 C C . ASN A 1 98 ? -7.732 -10.580 14.053 1.00 98.06 98 ASN A C 1
ATOM 750 O O . ASN A 1 98 ? -8.132 -11.713 13.814 1.00 98.06 98 ASN A O 1
ATOM 754 N N . ALA A 1 99 ? -8.476 -9.493 13.837 1.00 97.88 99 ALA A N 1
ATOM 755 C CA . ALA A 1 99 ? -9.802 -9.511 13.228 1.00 97.88 99 ALA A CA 1
ATOM 756 C C . ALA A 1 99 ? -9.783 -9.644 11.690 1.00 97.88 99 ALA A C 1
ATOM 758 O O . ALA A 1 99 ? -10.842 -9.718 11.077 1.00 97.88 99 ALA A O 1
ATOM 759 N N . GLY A 1 100 ? -8.608 -9.668 11.046 1.00 97.44 100 GLY A N 1
ATOM 760 C CA . GLY A 1 100 ? -8.497 -9.818 9.590 1.00 97.44 100 GLY A CA 1
ATOM 761 C C . GLY A 1 100 ? -8.542 -8.510 8.795 1.00 97.44 100 GLY A C 1
ATOM 762 O O . GLY A 1 100 ? -8.707 -8.540 7.577 1.00 97.44 100 GLY A O 1
ATOM 763 N N . ASN A 1 101 ? -8.382 -7.356 9.445 1.00 98.06 101 ASN A N 1
ATOM 764 C CA . ASN A 1 101 ? -8.434 -6.063 8.769 1.00 98.06 101 ASN A CA 1
ATOM 765 C C . ASN A 1 101 ? -7.223 -5.853 7.833 1.00 98.06 101 ASN A C 1
ATOM 767 O O . ASN A 1 101 ? -6.071 -5.792 8.276 1.00 98.06 101 ASN A O 1
ATOM 771 N N . LYS A 1 102 ? -7.489 -5.677 6.533 1.00 97.62 102 LYS A N 1
ATOM 772 C CA . LYS A 1 102 ? -6.458 -5.484 5.496 1.00 97.62 102 LYS A CA 1
ATOM 773 C C . LYS A 1 102 ? -5.696 -4.157 5.584 1.00 97.62 102 LYS A C 1
ATOM 775 O O . LYS A 1 102 ? -4.494 -4.147 5.323 1.00 97.62 102 LYS A O 1
ATOM 780 N N . GLU A 1 103 ? -6.351 -3.077 6.004 1.00 97.19 103 GLU A N 1
ATOM 781 C CA . GLU A 1 103 ? -5.714 -1.770 6.218 1.00 97.19 103 GLU A CA 1
ATOM 782 C C . GLU A 1 103 ? -4.769 -1.820 7.424 1.00 97.19 103 GLU A C 1
ATOM 784 O O . GLU A 1 103 ? -3.665 -1.274 7.388 1.00 97.19 103 GLU A O 1
ATOM 789 N N . ALA A 1 104 ? -5.160 -2.538 8.480 1.00 98.00 104 ALA A N 1
ATOM 790 C CA . ALA A 1 104 ? -4.332 -2.757 9.660 1.00 98.00 104 ALA A CA 1
ATOM 791 C C . ALA A 1 104 ? -3.143 -3.677 9.357 1.00 98.00 104 ALA A C 1
ATOM 793 O O . ALA A 1 104 ? -2.027 -3.382 9.790 1.00 98.00 104 ALA A O 1
ATOM 794 N N . TYR A 1 105 ? -3.348 -4.750 8.578 1.00 98.50 105 TYR A N 1
ATOM 795 C CA . TYR A 1 105 ? -2.252 -5.579 8.068 1.00 98.50 105 TYR A CA 1
ATOM 796 C C . TYR A 1 105 ? -1.225 -4.728 7.321 1.00 98.50 105 TYR A C 1
ATOM 798 O O . TYR A 1 105 ? -0.029 -4.824 7.596 1.00 98.50 105 TYR A O 1
ATOM 806 N N . TYR A 1 106 ? -1.682 -3.872 6.407 1.00 98.44 106 TYR A N 1
ATOM 807 C CA . TYR A 1 106 ? -0.790 -3.014 5.641 1.00 98.44 106 TYR A CA 1
ATOM 808 C C . TYR A 1 106 ? -0.090 -1.972 6.520 1.00 98.44 106 TYR A C 1
ATOM 810 O O . TYR A 1 106 ? 1.135 -1.893 6.508 1.00 98.44 106 TYR A O 1
ATOM 818 N N . THR A 1 107 ? -0.841 -1.225 7.331 1.00 97.69 107 THR A N 1
ATOM 819 C CA . THR A 1 107 ? -0.307 -0.150 8.181 1.00 97.69 107 THR A CA 1
ATOM 820 C C . THR A 1 107 ? 0.707 -0.685 9.189 1.00 97.69 107 THR A C 1
ATOM 822 O O . THR A 1 107 ? 1.843 -0.216 9.226 1.00 97.69 107 THR A O 1
ATOM 825 N N . LEU A 1 108 ? 0.358 -1.726 9.954 1.00 97.94 108 LEU A N 1
ATOM 826 C CA . LEU A 1 108 ? 1.293 -2.327 10.908 1.00 97.94 108 LEU A CA 1
ATOM 827 C C . LEU A 1 108 ? 2.470 -3.012 10.197 1.00 97.94 108 LEU A C 1
ATOM 829 O O . LEU A 1 108 ? 3.584 -3.014 10.720 1.00 97.94 108 LEU A O 1
ATOM 833 N N . GLY A 1 109 ? 2.241 -3.574 9.007 1.00 98.00 109 GLY A N 1
ATOM 834 C CA . GLY A 1 109 ? 3.285 -4.157 8.170 1.00 98.00 109 GLY A CA 1
ATOM 835 C C . GLY A 1 109 ? 4.334 -3.131 7.745 1.00 98.00 109 GLY A C 1
ATOM 836 O O . GLY A 1 109 ? 5.524 -3.362 7.940 1.00 98.00 109 GLY A O 1
ATOM 837 N N . MET A 1 110 ? 3.891 -1.974 7.252 1.00 97.62 110 MET A N 1
ATOM 838 C CA . MET A 1 110 ? 4.743 -0.845 6.871 1.00 97.62 110 MET A CA 1
ATOM 839 C C . MET A 1 110 ? 5.558 -0.317 8.059 1.00 97.62 110 MET A C 1
ATOM 841 O O . MET A 1 110 ? 6.775 -0.170 7.947 1.00 97.62 110 MET A O 1
ATOM 845 N N . ILE A 1 111 ? 4.914 -0.113 9.215 1.00 96.62 111 ILE A N 1
ATOM 846 C CA . ILE A 1 111 ? 5.577 0.340 10.450 1.00 96.62 111 ILE A CA 1
ATOM 847 C C . ILE A 1 111 ? 6.634 -0.674 10.897 1.00 96.62 111 ILE A C 1
ATOM 849 O O . ILE A 1 111 ? 7.781 -0.318 11.158 1.00 96.62 111 ILE A O 1
ATOM 853 N N . ARG A 1 112 ? 6.288 -1.965 10.954 1.00 96.44 112 ARG A N 1
ATOM 854 C CA . ARG A 1 112 ? 7.244 -3.006 11.360 1.00 96.44 112 ARG A CA 1
ATOM 855 C C . ARG A 1 112 ? 8.418 -3.121 10.402 1.00 96.44 112 ARG A C 1
ATOM 857 O O . ARG A 1 112 ? 9.542 -3.304 10.860 1.00 96.44 112 ARG A O 1
ATOM 864 N N . PHE A 1 113 ? 8.154 -3.013 9.104 1.00 95.94 113 PHE A N 1
ATOM 865 C CA . PHE A 1 113 ? 9.169 -3.162 8.073 1.00 95.94 113 PHE A CA 1
ATOM 866 C C . PHE A 1 113 ? 10.188 -2.017 8.100 1.00 95.94 113 PHE A C 1
ATOM 868 O O . PHE A 1 113 ? 11.388 -2.282 8.128 1.00 95.94 113 PHE A O 1
ATOM 875 N N . TYR A 1 114 ? 9.717 -0.765 8.106 1.00 94.19 114 TYR A N 1
ATOM 876 C CA . TYR A 1 114 ? 10.578 0.412 7.958 1.00 94.19 114 TYR A CA 1
ATOM 877 C C . TYR A 1 114 ? 10.999 1.035 9.292 1.00 94.19 114 TYR A C 1
ATOM 879 O O . TYR A 1 114 ? 12.159 1.400 9.445 1.00 94.19 114 TYR A O 1
ATOM 887 N N . CYS A 1 115 ? 10.091 1.142 10.263 1.00 93.44 115 CYS A N 1
ATOM 888 C CA . CYS A 1 115 ? 10.324 1.897 11.497 1.00 93.44 115 CYS A CA 1
ATOM 889 C C . CYS A 1 115 ? 10.912 1.029 12.615 1.00 93.44 115 CYS A C 1
ATOM 891 O O . CYS A 1 115 ? 11.833 1.449 13.306 1.00 93.44 115 CYS A O 1
ATOM 893 N N . LEU A 1 116 ? 10.399 -0.196 12.780 1.00 92.06 116 LEU A N 1
ATOM 894 C CA . LEU A 1 116 ? 10.792 -1.098 13.877 1.00 92.06 116 LEU A CA 1
ATOM 895 C C . LEU A 1 116 ? 11.852 -2.133 13.473 1.00 92.06 116 LEU A C 1
ATOM 897 O O . LEU A 1 116 ? 12.111 -3.069 14.225 1.00 92.06 116 LEU A O 1
ATOM 901 N N . GLN A 1 117 ? 12.418 -2.006 12.268 1.00 86.00 117 GLN A N 1
ATOM 902 C CA . GLN A 1 117 ? 13.455 -2.888 11.712 1.00 86.00 117 GLN A CA 1
ATOM 903 C C . GLN A 1 117 ? 13.106 -4.392 11.718 1.00 86.00 117 GLN A C 1
ATOM 905 O O . GLN A 1 117 ? 13.977 -5.250 11.592 1.00 86.00 117 GLN A O 1
ATOM 910 N N . ASN A 1 118 ? 11.821 -4.741 11.792 1.00 93.00 118 ASN A N 1
ATOM 911 C CA . ASN A 1 118 ? 11.336 -6.116 11.751 1.00 93.00 118 ASN A CA 1
ATOM 912 C C . ASN A 1 118 ? 10.787 -6.435 10.356 1.00 93.00 118 ASN A C 1
ATOM 914 O O . ASN A 1 118 ? 9.577 -6.556 10.135 1.00 93.00 118 ASN A O 1
ATOM 918 N N . ARG A 1 119 ? 11.711 -6.553 9.396 1.00 92.06 119 ARG A N 1
ATOM 919 C CA . ARG A 1 119 ? 11.405 -6.733 7.967 1.00 92.06 119 ARG A CA 1
ATOM 920 C C . ARG A 1 119 ? 10.610 -8.003 7.691 1.00 92.06 119 ARG A C 1
ATOM 922 O O . ARG A 1 119 ? 9.619 -7.945 6.972 1.00 92.06 119 ARG A O 1
ATOM 929 N N . GLY A 1 120 ? 10.988 -9.125 8.305 1.00 93.88 120 GLY A N 1
ATOM 930 C CA . GLY A 1 120 ? 10.289 -10.400 8.122 1.00 93.88 120 GLY A CA 1
ATOM 931 C C . GLY A 1 120 ? 8.829 -10.330 8.576 1.00 93.88 120 GLY A C 1
ATOM 932 O O . GLY A 1 120 ? 7.922 -10.663 7.811 1.00 93.88 120 GLY A O 1
ATOM 933 N N . SER A 1 121 ? 8.574 -9.816 9.787 1.00 95.81 121 SER A N 1
ATOM 934 C CA . SER A 1 121 ? 7.197 -9.649 10.267 1.00 95.81 121 SER A CA 1
ATOM 935 C C . SER A 1 121 ? 6.424 -8.616 9.445 1.00 95.81 121 SER A C 1
ATOM 937 O O . SER A 1 121 ? 5.259 -8.845 9.120 1.00 95.81 121 SER A O 1
ATOM 939 N N . GLY A 1 122 ? 7.064 -7.501 9.082 1.00 97.44 122 GLY A N 1
ATOM 940 C CA . GLY A 1 122 ? 6.447 -6.449 8.279 1.00 97.44 122 GLY A CA 1
ATOM 941 C C . GLY A 1 122 ? 6.018 -6.939 6.895 1.00 97.44 122 GLY A C 1
ATOM 942 O O . GLY A 1 122 ? 4.863 -6.759 6.505 1.00 97.44 122 GLY A O 1
ATOM 943 N N . ALA A 1 123 ? 6.908 -7.640 6.188 1.00 96.94 123 ALA A N 1
ATOM 944 C CA . ALA A 1 123 ? 6.618 -8.241 4.889 1.00 96.94 123 ALA A CA 1
ATOM 945 C C . ALA A 1 123 ? 5.514 -9.302 4.982 1.00 96.94 123 ALA A C 1
ATOM 947 O O . ALA A 1 123 ? 4.617 -9.322 4.142 1.00 96.94 123 ALA A O 1
ATOM 948 N N . SER A 1 124 ? 5.516 -10.131 6.033 1.00 97.62 124 SER A N 1
ATOM 949 C CA . SER A 1 124 ? 4.457 -11.121 6.265 1.00 97.62 124 SER A CA 1
ATOM 950 C C . SER A 1 124 ? 3.078 -10.473 6.448 1.00 97.62 124 SER A C 1
ATOM 952 O O . SER A 1 124 ? 2.095 -10.928 5.861 1.00 97.62 124 SER A O 1
ATOM 954 N N . LEU A 1 125 ? 2.983 -9.380 7.213 1.00 98.62 125 LEU A N 1
ATOM 955 C CA . LEU A 1 125 ? 1.721 -8.651 7.379 1.00 98.62 125 LEU A CA 1
ATOM 956 C C . LEU A 1 125 ? 1.266 -7.997 6.070 1.00 98.62 125 LEU A C 1
ATOM 958 O O . LEU A 1 125 ? 0.101 -8.128 5.699 1.00 98.62 125 LEU A O 1
ATOM 962 N N . MET A 1 126 ? 2.176 -7.370 5.321 1.00 98.56 126 MET A N 1
ATOM 963 C CA . MET A 1 126 ? 1.845 -6.838 3.995 1.00 98.56 126 MET A CA 1
ATOM 964 C C . MET A 1 126 ? 1.396 -7.943 3.031 1.00 98.56 126 MET A C 1
ATOM 966 O O . MET A 1 126 ? 0.464 -7.727 2.260 1.00 98.56 126 MET A O 1
ATOM 970 N N . ALA A 1 127 ? 1.979 -9.143 3.105 1.00 98.38 127 ALA A N 1
ATOM 971 C CA . ALA A 1 127 ? 1.541 -10.291 2.313 1.00 98.38 127 ALA A CA 1
ATOM 972 C C . ALA A 1 127 ? 0.110 -10.721 2.672 1.00 98.38 127 ALA A C 1
ATOM 974 O O . ALA A 1 127 ? -0.688 -10.980 1.774 1.00 98.38 127 ALA A O 1
ATOM 975 N N . LYS A 1 128 ? -0.270 -10.705 3.957 1.00 98.50 128 LYS A N 1
ATOM 976 C CA . LYS A 1 128 ? -1.663 -10.947 4.382 1.00 98.50 128 LYS A CA 1
ATOM 977 C C . LYS A 1 128 ? -2.633 -9.891 3.844 1.00 98.50 128 LYS A C 1
ATOM 979 O O . LYS A 1 128 ? -3.724 -10.243 3.396 1.00 98.50 128 LYS A O 1
ATOM 984 N N . ALA A 1 129 ? -2.244 -8.615 3.828 1.00 98.44 129 ALA A N 1
ATOM 985 C CA . ALA A 1 129 ? -3.039 -7.569 3.177 1.00 98.44 129 ALA A CA 1
ATOM 986 C C . ALA A 1 129 ? -3.166 -7.826 1.663 1.00 98.44 129 ALA A C 1
ATOM 988 O O . ALA A 1 129 ? -4.258 -7.748 1.101 1.00 98.44 129 ALA A O 1
ATOM 989 N N . ALA A 1 130 ? -2.063 -8.184 1.004 1.00 98.31 130 ALA A N 1
ATOM 990 C CA . ALA A 1 130 ? -2.012 -8.456 -0.429 1.00 98.31 130 ALA A CA 1
ATOM 991 C C . ALA A 1 130 ? -2.860 -9.672 -0.847 1.00 98.31 130 ALA A C 1
ATOM 993 O O . ALA A 1 130 ? -3.523 -9.621 -1.884 1.00 98.31 130 ALA A O 1
ATOM 994 N N . ILE A 1 131 ? -2.895 -10.739 -0.037 1.00 98.00 131 ILE A N 1
ATOM 995 C CA . ILE A 1 131 ? -3.787 -11.895 -0.241 1.00 98.00 131 ILE A CA 1
ATOM 996 C C . ILE A 1 131 ? -5.249 -11.431 -0.294 1.00 98.00 131 ILE A C 1
ATOM 998 O O . ILE A 1 131 ? -5.968 -11.826 -1.207 1.00 98.00 131 ILE A O 1
ATOM 1002 N N . ASN A 1 132 ? -5.633 -10.495 0.578 1.00 96.06 132 ASN A N 1
ATOM 1003 C CA . ASN A 1 132 ? -6.957 -9.862 0.626 1.00 96.06 132 ASN A CA 1
ATOM 1004 C C . ASN A 1 132 ? -7.138 -8.702 -0.380 1.00 96.06 132 ASN A C 1
ATOM 1006 O O . ASN A 1 132 ? -7.929 -7.783 -0.149 1.00 96.06 132 ASN A O 1
ATOM 1010 N N . SER A 1 133 ? -6.393 -8.721 -1.492 1.00 97.12 133 SER A N 1
ATOM 1011 C CA . SER A 1 133 ? -6.492 -7.750 -2.593 1.00 97.12 133 SER A CA 1
ATOM 1012 C C . SER A 1 133 ? -6.304 -6.292 -2.153 1.00 97.12 133 SER A C 1
ATOM 1014 O O . SER A 1 133 ? -6.966 -5.379 -2.644 1.00 97.12 133 SER A O 1
ATOM 1016 N N . HIS A 1 134 ? -5.384 -6.050 -1.216 1.00 98.12 134 HIS A N 1
ATOM 1017 C CA . HIS A 1 134 ? -4.995 -4.699 -0.823 1.00 98.12 134 HIS A CA 1
ATOM 1018 C C . HIS A 1 134 ? -3.949 -4.127 -1.795 1.00 98.12 134 HIS A C 1
ATOM 1020 O O . HIS A 1 134 ? -2.759 -4.447 -1.719 1.00 98.12 134 HIS A O 1
ATOM 1026 N N . ALA A 1 135 ? -4.398 -3.267 -2.711 1.00 97.81 135 ALA A N 1
ATOM 1027 C CA . ALA A 1 135 ? -3.585 -2.658 -3.767 1.00 97.81 135 ALA A CA 1
ATOM 1028 C C . ALA A 1 135 ? -2.281 -1.985 -3.268 1.00 97.81 135 ALA A C 1
ATOM 1030 O O . ALA A 1 135 ? -1.214 -2.333 -3.780 1.00 97.81 135 ALA A O 1
ATOM 1031 N N . PRO A 1 136 ? -2.299 -1.107 -2.240 1.00 97.50 136 PRO A N 1
ATOM 1032 C CA . PRO A 1 136 ? -1.065 -0.505 -1.720 1.00 97.50 136 PRO A CA 1
ATOM 1033 C C . PRO A 1 136 ? -0.072 -1.519 -1.132 1.00 97.50 136 PRO A C 1
ATOM 1035 O O . PRO A 1 136 ? 1.142 -1.315 -1.196 1.00 97.50 136 PRO A O 1
ATOM 1038 N N . ALA A 1 137 ? -0.564 -2.638 -0.584 1.00 98.50 137 ALA A N 1
ATOM 1039 C CA . ALA A 1 137 ? 0.301 -3.680 -0.027 1.00 98.50 137 ALA A CA 1
ATOM 1040 C C . ALA A 1 137 ? 0.984 -4.484 -1.135 1.00 98.50 137 ALA A C 1
ATOM 1042 O O . ALA A 1 137 ? 2.186 -4.722 -1.059 1.00 98.50 137 ALA A O 1
ATOM 1043 N N . LEU A 1 138 ? 0.238 -4.838 -2.188 1.00 98.75 138 LEU A N 1
ATOM 1044 C CA . LEU A 1 138 ? 0.791 -5.467 -3.390 1.00 98.75 138 LEU A CA 1
ATOM 1045 C C . LEU A 1 138 ? 1.893 -4.601 -4.005 1.00 98.75 138 LEU A C 1
ATOM 1047 O O . LEU A 1 138 ? 2.987 -5.096 -4.262 1.00 98.75 138 LEU A O 1
ATOM 1051 N N . TYR A 1 139 ? 1.633 -3.302 -4.168 1.00 98.44 139 TYR A N 1
ATOM 1052 C CA . TYR A 1 139 ? 2.624 -2.371 -4.699 1.00 98.44 139 TYR A CA 1
ATOM 1053 C C . TYR A 1 139 ? 3.856 -2.254 -3.793 1.00 98.44 139 TYR A C 1
ATOM 1055 O O . TYR A 1 139 ? 4.987 -2.311 -4.263 1.00 98.44 139 TYR A O 1
ATOM 1063 N N . SER A 1 140 ? 3.660 -2.168 -2.476 1.00 97.94 140 SER A N 1
ATOM 1064 C CA . SER A 1 140 ? 4.769 -2.101 -1.516 1.00 97.94 140 SER A CA 1
ATOM 1065 C C . SER A 1 140 ? 5.658 -3.341 -1.553 1.00 97.94 140 SER A C 1
ATOM 1067 O O . SER A 1 140 ? 6.880 -3.216 -1.529 1.00 97.94 140 SER A O 1
ATOM 1069 N N . LEU A 1 141 ? 5.060 -4.531 -1.647 1.00 98.06 141 LEU A N 1
ATOM 1070 C CA . LEU A 1 141 ? 5.802 -5.778 -1.822 1.00 98.06 141 LEU A CA 1
ATOM 1071 C C . LEU A 1 141 ? 6.525 -5.813 -3.171 1.00 98.06 141 LEU A C 1
ATOM 1073 O O . LEU A 1 141 ? 7.670 -6.251 -3.217 1.00 98.06 141 LEU A O 1
ATOM 1077 N N . ALA A 1 142 ? 5.912 -5.303 -4.243 1.00 98.00 142 ALA A N 1
ATOM 1078 C CA . ALA A 1 142 ? 6.574 -5.181 -5.539 1.00 98.00 142 ALA A CA 1
ATOM 1079 C C . ALA A 1 142 ? 7.831 -4.304 -5.449 1.00 98.00 142 ALA A C 1
ATOM 1081 O O . ALA A 1 142 ? 8.885 -4.699 -5.936 1.00 98.00 142 ALA A O 1
ATOM 1082 N N . LEU A 1 143 ? 7.763 -3.156 -4.764 1.00 97.00 143 LEU A N 1
ATOM 1083 C CA . LEU A 1 143 ? 8.929 -2.289 -4.559 1.00 97.00 143 LEU A CA 1
ATOM 1084 C C . LEU A 1 143 ? 10.030 -2.967 -3.737 1.00 97.00 143 LEU A C 1
ATOM 1086 O O . LEU A 1 143 ? 11.205 -2.842 -4.078 1.00 97.00 143 LEU A O 1
ATOM 1090 N N . ILE A 1 144 ? 9.663 -3.727 -2.700 1.00 95.88 144 ILE A N 1
ATOM 1091 C CA . ILE A 1 144 ? 10.626 -4.523 -1.924 1.00 95.88 144 ILE A CA 1
ATOM 1092 C C . ILE A 1 144 ? 11.354 -5.514 -2.837 1.00 95.88 144 ILE A C 1
ATOM 1094 O O . ILE A 1 144 ? 12.575 -5.621 -2.757 1.00 95.88 144 ILE A O 1
ATOM 1098 N N . GLN A 1 145 ? 10.628 -6.184 -3.733 1.00 96.44 145 GLN A N 1
ATOM 1099 C CA . GLN A 1 145 ? 11.195 -7.137 -4.688 1.00 96.44 145 GLN A CA 1
ATOM 1100 C C . GLN A 1 145 ? 12.028 -6.451 -5.785 1.00 96.44 145 GLN A C 1
ATOM 1102 O O . GLN A 1 145 ? 13.087 -6.948 -6.152 1.00 96.44 145 GLN A O 1
ATOM 1107 N N . PHE A 1 146 ? 11.620 -5.278 -6.281 1.00 95.62 146 PHE A N 1
ATOM 1108 C CA . PHE A 1 146 ? 12.398 -4.519 -7.268 1.00 95.62 146 PHE A CA 1
ATOM 1109 C C . PHE A 1 146 ? 13.733 -4.017 -6.716 1.00 95.62 146 PHE A C 1
ATOM 1111 O O . PHE A 1 146 ? 14.740 -4.029 -7.436 1.00 95.62 146 PHE A O 1
ATOM 1118 N N . ASN A 1 147 ? 13.729 -3.564 -5.463 1.00 93.38 147 ASN A N 1
ATOM 1119 C CA . ASN A 1 147 ? 14.887 -2.946 -4.822 1.00 93.38 147 ASN A CA 1
ATOM 1120 C C . ASN A 1 147 ? 15.748 -3.973 -4.063 1.00 93.38 147 ASN A C 1
ATOM 1122 O O . ASN A 1 147 ? 16.923 -3.716 -3.812 1.00 93.38 147 ASN A O 1
ATOM 1126 N N . GLY A 1 148 ? 15.205 -5.154 -3.742 1.00 92.00 148 GLY A N 1
ATOM 1127 C CA . GLY A 1 148 ? 15.870 -6.149 -2.896 1.00 92.00 148 GLY A CA 1
ATOM 1128 C C . GLY A 1 148 ? 15.916 -5.730 -1.422 1.00 92.00 148 GLY A C 1
ATOM 1129 O O . GLY A 1 148 ? 16.895 -6.000 -0.726 1.00 92.00 148 GLY A O 1
ATOM 1130 N N . SER A 1 149 ? 14.870 -5.053 -0.938 1.00 88.00 149 SER A N 1
ATOM 1131 C CA . SER A 1 149 ? 14.819 -4.469 0.414 1.00 88.00 149 SER A CA 1
ATOM 1132 C C . SER A 1 149 ? 14.531 -5.496 1.532 1.00 88.00 149 SER A C 1
ATOM 1134 O O . SER A 1 149 ? 14.321 -5.122 2.686 1.00 88.00 149 SER A O 1
ATOM 1136 N N . GLY A 1 150 ? 14.497 -6.800 1.222 1.00 79.44 150 GLY A N 1
ATOM 1137 C CA . GLY A 1 150 ? 14.200 -7.888 2.173 1.00 79.44 150 GLY A CA 1
ATOM 1138 C C . GLY A 1 150 ? 15.294 -8.150 3.218 1.00 79.44 150 GLY A C 1
ATOM 1139 O O . GLY A 1 150 ? 15.021 -8.725 4.272 1.00 79.44 150 GLY A O 1
ATOM 1140 N N . GLY A 1 151 ? 16.508 -7.651 2.977 1.00 69.81 151 GLY A N 1
ATOM 1141 C CA . GLY A 1 151 ? 17.667 -7.794 3.859 1.00 69.81 151 GLY A CA 1
ATOM 1142 C C . GLY A 1 151 ? 18.937 -8.199 3.112 1.00 69.81 151 GLY A C 1
ATOM 1143 O O . GLY A 1 151 ? 20.019 -7.709 3.439 1.00 69.81 151 GLY A O 1
ATOM 1144 N N . LYS A 1 152 ? 18.826 -9.018 2.063 1.00 72.38 152 LYS A N 1
ATOM 1145 C CA . LYS A 1 152 ? 19.941 -9.442 1.205 1.00 72.38 152 LYS A CA 1
ATOM 1146 C C . LYS A 1 152 ? 19.709 -9.003 -0.240 1.00 72.38 152 LYS A C 1
ATOM 1148 O O . LYS A 1 152 ? 18.587 -8.930 -0.716 1.00 72.38 152 LYS A O 1
ATOM 1153 N N . LYS A 1 153 ? 20.794 -8.756 -0.987 1.00 68.88 153 LYS A N 1
ATOM 1154 C CA . LYS A 1 153 ? 20.717 -8.372 -2.416 1.00 68.88 153 LYS A CA 1
ATOM 1155 C C . LYS A 1 153 ? 20.061 -9.466 -3.274 1.00 68.88 153 LYS A C 1
ATOM 1157 O O . LYS A 1 153 ? 19.472 -9.164 -4.304 1.00 68.88 153 LYS A O 1
ATOM 1162 N N . THR A 1 154 ? 20.169 -10.718 -2.833 1.00 80.06 154 THR A N 1
ATOM 1163 C CA . THR A 1 154 ? 19.536 -11.902 -3.431 1.00 80.06 154 THR A CA 1
ATOM 1164 C C . THR A 1 154 ? 18.016 -11.903 -3.308 1.00 80.06 154 THR A C 1
ATOM 1166 O O . THR A 1 154 ? 17.369 -12.663 -4.011 1.00 80.06 154 THR A O 1
ATOM 1169 N N . ASP A 1 155 ? 17.443 -11.045 -2.460 1.00 82.44 155 ASP A N 1
ATOM 1170 C CA . ASP A 1 155 ? 15.992 -10.936 -2.273 1.00 82.44 155 ASP A CA 1
ATOM 1171 C C . ASP A 1 155 ? 15.324 -10.151 -3.412 1.00 82.44 155 ASP A C 1
ATOM 1173 O O . ASP A 1 155 ? 14.127 -9.889 -3.372 1.00 82.44 155 ASP A O 1
ATOM 1177 N N . LYS A 1 156 ? 16.101 -9.717 -4.411 1.00 91.19 156 LYS A N 1
ATOM 1178 C CA . LYS A 1 156 ? 15.598 -9.037 -5.596 1.00 91.19 156 LYS A CA 1
ATOM 1179 C C . LYS A 1 156 ? 15.064 -10.057 -6.600 1.00 91.19 156 LYS A C 1
ATOM 1181 O O . LYS A 1 156 ? 15.848 -10.704 -7.291 1.00 91.19 156 LYS A O 1
ATOM 1186 N N . ASP A 1 157 ? 13.746 -10.126 -6.749 1.00 95.44 157 ASP A N 1
ATOM 1187 C CA . ASP A 1 157 ? 13.080 -10.905 -7.795 1.00 95.44 157 ASP A CA 1
ATOM 1188 C C . ASP A 1 157 ? 12.220 -9.997 -8.683 1.00 95.44 157 ASP A C 1
ATOM 1190 O O . ASP A 1 157 ? 11.108 -9.591 -8.339 1.00 95.44 157 ASP A O 1
ATOM 1194 N N . LEU A 1 158 ? 12.740 -9.687 -9.871 1.00 96.25 158 LEU A N 1
ATOM 1195 C CA . LEU A 1 158 ? 12.070 -8.803 -10.822 1.00 96.25 158 LEU A CA 1
ATOM 1196 C C . LEU A 1 158 ? 10.785 -9.400 -11.400 1.00 96.25 158 LEU A C 1
ATOM 1198 O O . LEU A 1 158 ? 9.845 -8.656 -11.671 1.00 96.25 158 LEU A O 1
ATOM 1202 N N . ARG A 1 159 ? 10.728 -10.722 -11.591 1.00 97.38 159 ARG A N 1
ATOM 1203 C CA . ARG A 1 159 ? 9.540 -11.378 -12.151 1.00 97.38 159 ARG A CA 1
ATOM 1204 C C . ARG A 1 159 ? 8.414 -11.370 -11.126 1.00 97.38 159 ARG A C 1
ATOM 1206 O O . ARG A 1 159 ? 7.287 -11.001 -11.459 1.00 97.38 159 ARG A O 1
ATOM 1213 N N . ALA A 1 160 ? 8.730 -11.700 -9.873 1.00 96.88 160 ALA A N 1
ATOM 1214 C CA . ALA A 1 160 ? 7.777 -11.596 -8.773 1.00 96.88 160 ALA A CA 1
ATOM 1215 C C . ALA A 1 160 ? 7.314 -10.145 -8.563 1.00 96.88 160 ALA A C 1
ATOM 1217 O O . ALA A 1 160 ? 6.119 -9.902 -8.386 1.00 96.88 160 ALA A O 1
ATOM 1218 N N . ALA A 1 161 ? 8.231 -9.174 -8.644 1.00 97.75 161 ALA A N 1
ATOM 1219 C CA . ALA A 1 161 ? 7.902 -7.755 -8.543 1.00 97.75 161 ALA A CA 1
ATOM 1220 C C . ALA A 1 161 ? 6.905 -7.312 -9.625 1.00 97.75 161 ALA A C 1
ATOM 1222 O O . ALA A 1 161 ? 5.885 -6.701 -9.305 1.00 97.75 161 ALA A O 1
ATOM 1223 N N . VAL A 1 162 ? 7.147 -7.674 -10.892 1.00 98.44 162 VAL A N 1
ATOM 1224 C CA . VAL A 1 162 ? 6.236 -7.352 -12.001 1.00 98.44 162 VAL A CA 1
ATOM 1225 C C . VAL A 1 162 ? 4.869 -8.010 -11.812 1.00 98.44 162 VAL A C 1
ATOM 1227 O O . VAL A 1 162 ? 3.853 -7.344 -12.001 1.00 98.44 162 VAL A O 1
ATOM 1230 N N . ALA A 1 163 ? 4.813 -9.270 -11.375 1.00 98.44 163 ALA A N 1
ATOM 1231 C CA . ALA A 1 163 ? 3.546 -9.952 -11.105 1.00 98.44 163 ALA A CA 1
ATOM 1232 C C . ALA A 1 163 ? 2.727 -9.253 -10.000 1.00 98.44 163 ALA A C 1
ATOM 1234 O O . ALA A 1 163 ? 1.518 -9.048 -10.141 1.00 98.44 163 ALA A O 1
ATOM 1235 N N . LEU A 1 164 ? 3.385 -8.831 -8.916 1.00 98.56 164 LEU A N 1
ATOM 1236 C CA . LEU A 1 164 ? 2.755 -8.063 -7.839 1.00 98.56 164 LEU A CA 1
ATOM 1237 C C . LEU A 1 164 ? 2.281 -6.686 -8.324 1.00 98.56 164 LEU A C 1
ATOM 1239 O O . LEU A 1 164 ? 1.159 -6.283 -8.008 1.00 98.56 164 LEU A O 1
ATOM 1243 N N . CYS A 1 165 ? 3.094 -5.991 -9.126 1.00 97.94 165 CYS A N 1
ATOM 1244 C CA . CYS A 1 165 ? 2.722 -4.717 -9.739 1.00 97.94 165 CYS A CA 1
ATOM 1245 C C . CYS A 1 165 ? 1.518 -4.856 -10.670 1.00 97.94 165 CYS A C 1
ATOM 1247 O O . CYS A 1 165 ? 0.593 -4.057 -10.572 1.00 97.94 165 CYS A O 1
ATOM 1249 N N . ALA A 1 166 ? 1.477 -5.889 -11.513 1.00 98.44 166 ALA A N 1
ATOM 1250 C CA . ALA A 1 166 ? 0.342 -6.151 -12.391 1.00 98.44 166 ALA A CA 1
ATOM 1251 C C . ALA A 1 166 ? -0.947 -6.400 -11.599 1.00 98.44 166 ALA A C 1
ATOM 1253 O O . ALA A 1 166 ? -1.991 -5.828 -11.916 1.00 98.44 166 ALA A O 1
ATOM 1254 N N . ARG A 1 167 ? -0.875 -7.168 -10.505 1.00 98.50 167 ARG A N 1
ATOM 1255 C CA . ARG A 1 167 ? -2.030 -7.387 -9.625 1.00 98.50 167 ARG A CA 1
ATOM 1256 C C . ARG A 1 167 ? -2.476 -6.102 -8.916 1.00 98.50 167 ARG A C 1
ATOM 1258 O O . ARG A 1 167 ? -3.674 -5.865 -8.794 1.00 98.50 167 ARG A O 1
ATOM 1265 N N . ALA A 1 168 ? -1.546 -5.257 -8.469 1.00 98.56 168 ALA A N 1
ATOM 1266 C CA . ALA A 1 168 ? -1.877 -3.949 -7.897 1.00 98.56 168 ALA A CA 1
ATOM 1267 C C . ALA A 1 168 ? -2.506 -3.006 -8.939 1.00 98.56 168 ALA A C 1
ATOM 1269 O O . ALA A 1 168 ? -3.494 -2.336 -8.640 1.00 98.56 168 ALA A O 1
ATOM 1270 N N . ALA A 1 169 ? -1.969 -2.984 -10.161 1.00 97.75 169 ALA A N 1
ATOM 1271 C CA . ALA A 1 169 ? -2.473 -2.189 -11.277 1.00 97.75 169 ALA A CA 1
ATOM 1272 C C . ALA A 1 169 ? -3.899 -2.603 -11.668 1.00 97.75 169 ALA A C 1
ATOM 1274 O O . ALA A 1 169 ? -4.760 -1.742 -11.830 1.00 97.75 169 ALA A O 1
ATOM 1275 N N . TYR A 1 170 ? -4.174 -3.911 -11.722 1.00 97.94 170 TYR A N 1
ATOM 1276 C CA . TYR A 1 170 ? -5.516 -4.456 -11.953 1.00 97.94 170 TYR A CA 1
ATOM 1277 C C . TYR A 1 170 ? -6.534 -3.983 -10.903 1.00 97.94 170 TYR A C 1
ATOM 1279 O O . TYR A 1 170 ? -7.686 -3.708 -11.223 1.00 97.94 170 TYR A O 1
ATOM 1287 N N . LEU A 1 171 ? -6.099 -3.818 -9.652 1.00 97.06 171 LEU A N 1
ATOM 1288 C CA . LEU A 1 171 ? -6.914 -3.278 -8.558 1.00 97.06 171 LEU A CA 1
ATOM 1289 C C . LEU A 1 171 ? -6.978 -1.737 -8.543 1.00 97.06 171 LEU A C 1
ATOM 1291 O O . LEU A 1 171 ? -7.451 -1.152 -7.570 1.00 97.06 171 LEU A O 1
ATOM 1295 N N . GLY A 1 172 ? -6.491 -1.070 -9.593 1.00 94.50 172 GLY A N 1
ATOM 1296 C CA . GLY A 1 172 ? -6.554 0.383 -9.755 1.00 94.50 172 GLY A CA 1
ATOM 1297 C C . GLY A 1 172 ? -5.411 1.164 -9.102 1.00 94.50 172 GLY A C 1
ATOM 1298 O O . GLY A 1 172 ? -5.510 2.383 -8.971 1.00 94.50 172 GLY A O 1
ATOM 1299 N N . HIS A 1 173 ? -4.316 0.514 -8.686 1.00 95.69 173 HIS A N 1
ATOM 1300 C CA . HIS A 1 173 ? -3.161 1.226 -8.131 1.00 95.69 173 HIS A CA 1
ATOM 1301 C C 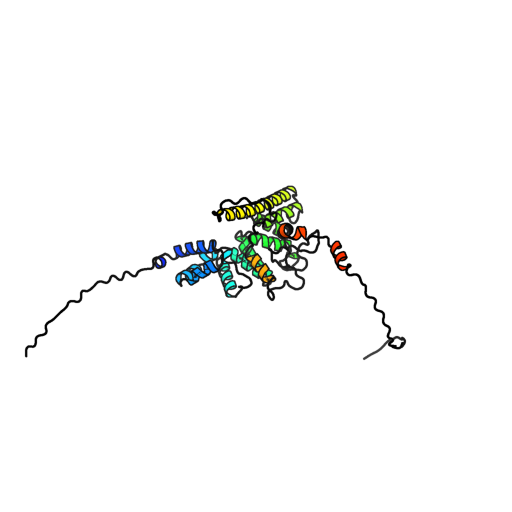. HIS A 1 173 ? -2.370 1.947 -9.233 1.00 95.69 173 HIS A C 1
ATOM 1303 O O . HIS A 1 173 ? -1.557 1.340 -9.933 1.00 95.69 173 HIS A O 1
ATOM 1309 N N . VAL A 1 174 ? -2.571 3.260 -9.360 1.00 94.31 174 VAL A N 1
ATOM 1310 C CA . VAL A 1 174 ? -2.009 4.078 -10.452 1.00 94.31 174 VAL A CA 1
ATOM 1311 C C . VAL A 1 174 ? -0.480 4.024 -10.515 1.00 94.31 174 VAL A C 1
ATOM 1313 O O . VAL A 1 174 ? 0.083 3.856 -11.594 1.00 94.31 174 VAL A O 1
ATOM 1316 N N . ASP A 1 175 ? 0.212 4.089 -9.374 1.00 94.44 175 ASP A N 1
ATOM 1317 C CA . ASP A 1 175 ? 1.680 4.008 -9.381 1.00 94.44 175 ASP A CA 1
ATOM 1318 C C . ASP A 1 175 ? 2.174 2.616 -9.806 1.00 94.44 175 ASP A C 1
ATOM 1320 O O . ASP A 1 175 ? 3.210 2.505 -10.452 1.00 94.44 175 ASP A O 1
ATOM 1324 N N . ALA A 1 176 ? 1.404 1.554 -9.535 1.00 97.50 176 ALA A N 1
ATOM 1325 C CA . ALA A 1 176 ? 1.774 0.202 -9.956 1.00 97.50 176 ALA A CA 1
ATOM 1326 C C . ALA A 1 176 ? 1.570 0.011 -11.461 1.00 97.50 176 ALA A C 1
ATOM 1328 O O . ALA A 1 176 ? 2.384 -0.631 -12.119 1.00 97.50 176 ALA A O 1
ATOM 1329 N N . LEU A 1 177 ? 0.505 0.610 -12.003 1.00 97.38 177 LEU A N 1
ATOM 1330 C CA . LEU A 1 177 ? 0.244 0.667 -13.438 1.00 97.38 177 LEU A CA 1
ATOM 1331 C C . LEU A 1 177 ? 1.378 1.394 -14.174 1.00 97.38 177 LEU A C 1
ATOM 1333 O O . LEU A 1 177 ? 1.856 0.917 -15.201 1.00 97.38 177 LEU A O 1
ATOM 1337 N N . ARG A 1 178 ? 1.862 2.506 -13.608 1.00 96.62 178 ARG A N 1
ATOM 1338 C CA . ARG A 1 178 ? 3.018 3.242 -14.131 1.00 96.62 178 ARG A CA 1
ATOM 1339 C C . ARG A 1 178 ? 4.303 2.416 -14.092 1.00 96.62 178 ARG A C 1
ATOM 1341 O O . ARG A 1 178 ? 5.005 2.352 -15.098 1.00 96.62 178 ARG A O 1
ATOM 1348 N N . GLU A 1 179 ? 4.602 1.763 -12.967 1.00 97.81 179 GLU A N 1
ATOM 1349 C CA . GLU A 1 179 ? 5.754 0.851 -12.883 1.00 97.81 179 GLU A CA 1
ATOM 1350 C C . GLU A 1 179 ? 5.678 -0.256 -13.932 1.00 97.81 179 GLU A C 1
ATOM 1352 O O . GLU A 1 179 ? 6.675 -0.537 -14.593 1.00 97.81 179 GLU A O 1
ATOM 1357 N N . LEU A 1 180 ? 4.505 -0.872 -14.111 1.00 98.19 180 LEU A N 1
ATOM 1358 C CA . LEU A 1 180 ? 4.313 -1.930 -15.099 1.00 98.19 180 LEU A CA 1
ATOM 1359 C C . LEU A 1 180 ? 4.579 -1.425 -16.523 1.00 98.19 180 LEU A C 1
ATOM 1361 O O . LEU A 1 180 ? 5.269 -2.101 -17.283 1.00 98.19 180 LEU A O 1
ATOM 1365 N N . GLY A 1 181 ? 4.100 -0.221 -16.857 1.00 98.06 181 GLY A N 1
ATOM 1366 C CA . GLY A 1 181 ? 4.378 0.424 -18.141 1.00 98.06 181 GLY A CA 1
ATOM 1367 C C . GLY A 1 181 ? 5.878 0.586 -18.405 1.00 98.06 181 GLY A C 1
ATOM 1368 O O . GLY A 1 181 ? 6.360 0.214 -19.474 1.00 98.06 181 GLY A O 1
ATOM 1369 N N . HIS A 1 182 ? 6.640 1.050 -17.410 1.00 97.62 182 HIS A N 1
ATOM 1370 C CA . HIS A 1 182 ? 8.102 1.129 -17.517 1.00 97.62 182 HIS A CA 1
ATOM 1371 C C . HIS A 1 182 ? 8.766 -0.249 -17.614 1.00 97.62 182 HIS A C 1
ATOM 1373 O O . HIS A 1 182 ? 9.674 -0.432 -18.420 1.00 97.62 182 HIS A O 1
ATOM 1379 N N . CYS A 1 183 ? 8.304 -1.239 -16.845 1.00 97.94 183 CYS A N 1
ATOM 1380 C CA . CYS A 1 183 ? 8.857 -2.592 -16.905 1.00 97.94 183 CYS A CA 1
ATOM 1381 C C . CYS A 1 183 ? 8.712 -3.206 -18.304 1.00 97.94 183 CYS A C 1
ATOM 1383 O O . CYS A 1 183 ? 9.651 -3.836 -18.786 1.00 97.94 183 CYS A O 1
ATOM 1385 N N . LEU A 1 184 ? 7.577 -2.988 -18.972 1.00 98.50 184 LEU A N 1
ATOM 1386 C CA . LEU A 1 184 ? 7.347 -3.451 -20.342 1.00 98.50 184 LEU A CA 1
ATOM 1387 C C . LEU A 1 184 ? 8.198 -2.690 -21.365 1.00 98.50 184 LEU A C 1
ATOM 1389 O O . LEU A 1 184 ? 8.768 -3.318 -22.253 1.00 98.50 184 LEU A O 1
ATOM 1393 N N . GLN A 1 185 ? 8.364 -1.372 -21.221 1.00 97.94 185 GLN A N 1
ATOM 1394 C CA . GLN A 1 185 ? 9.240 -0.597 -22.111 1.00 97.94 185 GLN A CA 1
ATOM 1395 C C . GLN A 1 185 ? 10.706 -1.023 -22.011 1.00 97.94 185 GLN A C 1
ATOM 1397 O O . GLN A 1 185 ? 11.381 -1.155 -23.032 1.00 97.94 185 GLN A O 1
ATOM 1402 N N . ASP A 1 186 ? 11.183 -1.272 -20.794 1.00 96.06 186 ASP A N 1
ATOM 1403 C CA . ASP A 1 186 ? 12.592 -1.567 -20.535 1.00 96.06 186 ASP A CA 1
ATOM 1404 C C . ASP A 1 186 ? 12.904 -3.075 -20.626 1.00 96.06 186 ASP A C 1
ATOM 1406 O O . ASP A 1 186 ? 14.069 -3.465 -20.668 1.00 96.06 186 ASP A O 1
ATOM 1410 N N . GLY A 1 187 ? 11.887 -3.946 -20.654 1.00 96.81 187 GLY A N 1
ATOM 1411 C CA . GLY A 1 187 ? 12.065 -5.396 -20.495 1.00 96.81 187 GLY A CA 1
ATOM 1412 C C . GLY A 1 187 ? 12.534 -5.790 -19.086 1.00 96.81 187 GLY A C 1
ATOM 1413 O O . GLY A 1 187 ? 13.238 -6.783 -18.896 1.00 96.81 187 GLY A O 1
ATOM 1414 N N . TYR A 1 188 ? 12.190 -4.988 -18.077 1.00 94.69 188 TYR A N 1
ATOM 1415 C CA . TYR A 1 188 ? 12.674 -5.140 -16.708 1.00 94.69 188 TYR A CA 1
ATOM 1416 C C . TYR A 1 188 ? 11.803 -6.129 -15.925 1.00 94.69 188 TYR A C 1
ATOM 1418 O O . TYR A 1 188 ? 10.730 -5.785 -15.439 1.00 94.69 188 TYR A O 1
ATOM 1426 N N . GLY A 1 189 ? 12.258 -7.381 -15.812 1.00 95.75 189 GLY A N 1
ATOM 1427 C CA . GLY A 1 189 ? 11.514 -8.452 -15.127 1.00 95.75 189 GLY A CA 1
ATOM 1428 C C . GLY A 1 189 ? 10.386 -9.081 -15.949 1.00 95.75 189 GLY A C 1
ATOM 1429 O O . GLY A 1 189 ? 9.740 -10.016 -15.484 1.00 95.75 189 GLY A O 1
ATOM 1430 N N . VAL A 1 190 ? 10.174 -8.610 -17.176 1.00 98.12 190 VAL A N 1
ATOM 1431 C CA . VAL A 1 190 ? 9.148 -9.073 -18.117 1.00 98.12 190 VAL A CA 1
ATOM 1432 C C . VAL A 1 190 ? 9.684 -8.972 -19.542 1.00 98.12 190 VAL A C 1
ATOM 1434 O O . VAL A 1 190 ? 10.668 -8.279 -19.791 1.00 98.12 190 VAL A O 1
ATOM 1437 N N . ARG A 1 191 ? 9.067 -9.682 -20.493 1.00 98.06 191 ARG A N 1
ATOM 1438 C CA . ARG A 1 191 ? 9.395 -9.512 -21.912 1.00 98.06 191 ARG A CA 1
ATOM 1439 C C . ARG A 1 191 ? 9.113 -8.064 -22.318 1.00 98.06 191 ARG A C 1
ATOM 1441 O O . ARG A 1 191 ? 8.057 -7.534 -21.986 1.00 98.06 191 ARG A O 1
ATOM 1448 N N . LYS A 1 192 ? 10.060 -7.459 -23.034 1.00 98.50 192 LYS A N 1
ATOM 1449 C CA . LYS A 1 192 ? 9.915 -6.104 -23.557 1.00 98.50 192 LYS A CA 1
ATOM 1450 C C . LYS A 1 192 ? 8.729 -6.029 -24.522 1.00 98.50 192 LYS A C 1
ATOM 1452 O O . LYS A 1 192 ? 8.665 -6.808 -25.471 1.00 98.50 192 LYS A O 1
ATOM 1457 N N . ASP A 1 193 ? 7.848 -5.072 -24.278 1.00 98.50 193 ASP A N 1
ATOM 1458 C CA . ASP A 1 193 ? 6.721 -4.690 -25.123 1.00 98.50 193 ASP A CA 1
ATOM 1459 C C . ASP A 1 193 ? 6.537 -3.173 -24.998 1.00 98.50 193 ASP A C 1
ATOM 1461 O O . ASP A 1 193 ? 5.961 -2.649 -24.043 1.00 98.50 193 ASP A O 1
ATOM 1465 N N . VAL A 1 194 ? 7.135 -2.444 -25.937 1.00 98.44 194 VAL A N 1
ATOM 1466 C CA . VAL A 1 194 ? 7.183 -0.980 -25.875 1.00 98.44 194 VAL A CA 1
ATOM 1467 C C . VAL A 1 194 ? 5.801 -0.375 -26.098 1.00 98.44 194 VAL A C 1
ATOM 1469 O O . VAL A 1 194 ? 5.475 0.625 -25.458 1.00 98.44 194 VAL A O 1
ATOM 1472 N N . GLU A 1 195 ? 4.997 -0.975 -26.975 1.00 98.44 195 GLU A N 1
ATOM 1473 C CA . GLU A 1 195 ? 3.684 -0.448 -27.336 1.00 98.44 195 GLU A CA 1
ATOM 1474 C C . GLU A 1 195 ? 2.717 -0.578 -26.162 1.00 98.44 195 GLU A C 1
ATOM 1476 O O . GLU A 1 195 ? 2.159 0.421 -25.697 1.00 98.44 195 GLU A O 1
ATOM 1481 N N . GLU A 1 196 ? 2.618 -1.778 -25.586 1.00 98.19 196 GLU A N 1
ATOM 1482 C CA . GLU A 1 196 ? 1.798 -1.987 -24.396 1.00 98.19 196 GLU A CA 1
ATOM 1483 C C . GLU A 1 196 ? 2.305 -1.140 -23.224 1.00 98.19 196 GLU A C 1
ATOM 1485 O O . GLU A 1 196 ? 1.526 -0.484 -22.530 1.00 98.19 196 GLU A O 1
ATOM 1490 N N . GLY A 1 197 ? 3.626 -1.059 -23.040 1.00 98.31 197 GLY A N 1
ATOM 1491 C CA . GLY A 1 197 ? 4.220 -0.213 -22.013 1.00 98.31 197 GLY A CA 1
ATOM 1492 C C . GLY A 1 197 ? 3.817 1.261 -22.146 1.00 98.31 197 GLY A C 1
ATOM 1493 O O . GLY A 1 197 ? 3.431 1.889 -21.158 1.00 98.31 197 GLY A O 1
ATOM 1494 N N . ARG A 1 198 ? 3.853 1.834 -23.360 1.00 98.19 198 ARG A N 1
ATOM 1495 C CA . ARG A 1 198 ? 3.377 3.207 -23.626 1.00 98.19 198 ARG A CA 1
ATOM 1496 C C . ARG A 1 198 ? 1.887 3.355 -23.337 1.00 98.19 198 ARG A C 1
ATOM 1498 O O . ARG A 1 198 ? 1.502 4.333 -22.692 1.00 98.19 198 ARG A O 1
ATOM 1505 N N . ARG A 1 199 ? 1.067 2.386 -23.751 1.00 98.38 199 ARG A N 1
ATOM 1506 C CA . ARG A 1 199 ? -0.379 2.381 -23.492 1.00 98.38 199 ARG A CA 1
ATOM 1507 C C . ARG A 1 199 ? -0.685 2.462 -21.996 1.00 98.38 199 ARG A C 1
ATOM 1509 O O . ARG A 1 199 ? -1.484 3.303 -21.582 1.00 98.38 199 ARG A O 1
ATOM 1516 N N . LEU A 1 200 ? -0.007 1.660 -21.172 1.00 98.06 200 LEU A N 1
ATOM 1517 C CA . LEU A 1 200 ? -0.200 1.672 -19.718 1.00 98.06 200 LEU A CA 1
ATOM 1518 C C . LEU A 1 200 ? 0.253 2.985 -19.064 1.00 98.06 200 LEU A C 1
ATOM 1520 O O . LEU A 1 200 ? -0.400 3.451 -18.132 1.00 98.06 200 LEU A O 1
ATOM 1524 N N . LEU A 1 201 ? 1.326 3.622 -19.550 1.00 96.81 201 LEU A N 1
ATOM 1525 C CA . LEU A 1 201 ? 1.743 4.935 -19.038 1.00 96.81 201 LEU A CA 1
ATOM 1526 C C . LEU A 1 201 ? 0.714 6.030 -19.347 1.00 96.81 201 LEU A C 1
ATOM 1528 O O . LEU A 1 201 ? 0.403 6.845 -18.474 1.00 96.81 201 LEU A O 1
ATOM 1532 N N . VAL A 1 202 ? 0.155 6.036 -20.562 1.00 96.88 202 VAL A N 1
ATOM 1533 C CA . VAL A 1 202 ? -0.939 6.951 -20.929 1.00 96.88 202 VAL A CA 1
ATOM 1534 C C . VAL A 1 202 ? -2.154 6.698 -20.037 1.00 96.88 202 VAL A C 1
ATOM 1536 O O . VAL A 1 202 ? -2.723 7.644 -19.491 1.00 96.88 202 VAL A O 1
ATOM 1539 N N . GLN A 1 203 ? -2.502 5.428 -19.810 1.00 96.81 203 GLN A N 1
ATOM 1540 C CA . GLN A 1 203 ? -3.591 5.050 -18.914 1.00 96.81 203 GLN A CA 1
ATOM 1541 C C . GLN A 1 203 ? -3.345 5.521 -17.472 1.00 96.81 203 GLN A C 1
ATOM 1543 O O . GLN A 1 203 ? -4.251 6.076 -16.856 1.00 96.81 203 GLN A O 1
ATOM 1548 N N . ALA A 1 204 ? -2.130 5.367 -16.936 1.00 94.62 204 ALA A N 1
ATOM 1549 C CA . ALA A 1 204 ? -1.786 5.840 -15.594 1.00 94.62 204 ALA A CA 1
ATOM 1550 C C . ALA A 1 204 ? -1.971 7.359 -15.457 1.00 94.62 204 ALA A C 1
ATOM 1552 O O . ALA A 1 204 ? -2.570 7.822 -14.485 1.00 94.62 204 ALA A O 1
ATOM 1553 N N . ASN A 1 205 ? -1.526 8.130 -16.453 1.00 92.12 205 ASN A N 1
ATOM 1554 C CA . ASN A 1 205 ? -1.713 9.581 -16.473 1.00 92.12 205 ASN A CA 1
ATOM 1555 C C . ASN A 1 205 ? -3.199 9.967 -16.559 1.00 92.12 205 ASN A C 1
ATOM 1557 O O . ASN A 1 205 ? -3.633 10.878 -15.856 1.00 92.12 205 ASN A O 1
ATOM 1561 N N . ALA A 1 206 ? -3.993 9.250 -17.360 1.00 93.31 206 ALA A N 1
ATOM 1562 C CA . ALA A 1 206 ? -5.435 9.470 -17.456 1.00 93.31 206 ALA A CA 1
ATOM 1563 C C . ALA A 1 206 ? -6.164 9.156 -16.136 1.00 93.31 206 ALA A C 1
ATOM 1565 O O . ALA A 1 206 ? -7.000 9.943 -15.692 1.00 93.31 206 ALA A O 1
ATOM 1566 N N . CYS A 1 207 ? -5.828 8.044 -15.470 1.00 90.56 207 CYS A N 1
ATOM 1567 C CA . CYS A 1 207 ? -6.389 7.689 -14.161 1.00 90.56 207 CYS A CA 1
ATOM 1568 C C . CYS A 1 207 ? -6.069 8.741 -13.089 1.00 90.56 207 CYS A C 1
ATOM 1570 O O . CYS A 1 207 ? -6.908 9.056 -12.240 1.00 90.56 207 CYS A O 1
ATOM 1572 N N . GLU A 1 208 ? -4.861 9.292 -13.124 1.00 86.44 208 GLU A N 1
ATOM 1573 C CA . GLU A 1 208 ? -4.438 10.333 -12.197 1.00 86.44 208 GLU A CA 1
ATOM 1574 C C . GLU A 1 208 ? -5.160 11.659 -12.447 1.00 86.44 208 GLU A C 1
ATOM 1576 O O . GLU A 1 208 ? -5.742 12.217 -11.517 1.00 86.44 208 GLU A O 1
ATOM 1581 N N . LEU A 1 209 ? -5.223 12.115 -13.703 1.00 86.69 209 LEU A N 1
ATOM 1582 C CA . LEU A 1 209 ? -5.981 13.308 -14.083 1.00 86.69 209 LEU A CA 1
ATOM 1583 C C . LEU A 1 209 ? -7.460 13.176 -13.700 1.00 86.69 209 LEU A C 1
ATOM 1585 O O . LEU A 1 209 ? -8.041 14.099 -13.135 1.00 86.69 209 LEU A O 1
ATOM 1589 N N . ALA A 1 210 ? -8.067 12.011 -13.934 1.00 88.38 210 ALA A N 1
ATOM 1590 C CA . ALA A 1 210 ? -9.447 11.759 -13.534 1.00 88.38 210 ALA A CA 1
ATOM 1591 C C . ALA A 1 210 ? -9.636 11.862 -12.010 1.00 88.38 210 ALA A C 1
ATOM 1593 O O . ALA A 1 210 ? -10.670 12.343 -11.550 1.00 88.38 210 ALA A O 1
ATOM 1594 N N . SER A 1 211 ? -8.647 11.438 -11.220 1.00 83.62 211 SER A N 1
ATOM 1595 C CA . SER A 1 211 ? -8.686 11.546 -9.755 1.00 83.62 211 SER A CA 1
ATOM 1596 C C . SER A 1 211 ? -8.626 13.006 -9.291 1.00 83.62 211 SER A C 1
ATOM 1598 O O . SER A 1 211 ? -9.407 13.407 -8.429 1.00 83.62 211 SER A O 1
ATOM 1600 N N . VAL A 1 212 ? -7.763 13.810 -9.918 1.00 81.44 212 VAL A N 1
ATOM 1601 C CA . VAL A 1 212 ? -7.638 15.263 -9.697 1.00 81.44 212 VAL A CA 1
ATOM 1602 C C . VAL A 1 212 ? -8.942 15.991 -10.049 1.00 81.44 212 VAL A C 1
ATOM 1604 O O . VAL A 1 212 ? -9.462 16.755 -9.239 1.00 81.44 212 VAL A O 1
ATOM 1607 N N . LEU A 1 213 ? -9.524 15.712 -11.220 1.00 85.50 213 LEU A N 1
ATOM 1608 C CA . LEU A 1 213 ? -10.775 16.340 -11.668 1.00 85.50 213 LEU A CA 1
ATOM 1609 C C . LEU A 1 213 ? -11.963 15.992 -10.762 1.00 85.50 213 LEU A C 1
ATOM 1611 O O . LEU A 1 213 ? -12.774 16.858 -10.441 1.00 85.50 213 LEU A O 1
ATOM 1615 N N . ARG A 1 214 ? -12.057 14.740 -10.292 1.00 83.25 214 ARG A N 1
ATOM 1616 C CA . ARG A 1 214 ? -13.091 14.344 -9.320 1.00 83.25 214 ARG A CA 1
ATOM 1617 C C . ARG A 1 214 ? -12.958 15.111 -8.009 1.00 83.25 214 ARG A C 1
ATOM 1619 O O . ARG A 1 214 ? -13.972 15.536 -7.465 1.00 83.25 214 ARG A O 1
ATOM 1626 N N . ALA A 1 215 ? -11.734 15.296 -7.513 1.00 76.62 215 ALA A N 1
ATOM 1627 C CA . ALA A 1 215 ? -11.497 16.078 -6.304 1.00 76.62 215 ALA A CA 1
ATOM 1628 C C . ALA A 1 215 ? -11.950 17.539 -6.480 1.00 76.62 215 ALA A C 1
ATOM 1630 O O . ALA A 1 215 ? -12.575 18.090 -5.580 1.00 76.62 215 ALA A O 1
ATOM 1631 N N . PHE A 1 216 ? -11.712 18.126 -7.657 1.00 75.75 216 PHE A N 1
ATOM 1632 C CA . PHE A 1 216 ? -12.127 19.492 -7.984 1.00 75.75 216 PHE A CA 1
ATOM 1633 C C . PHE A 1 216 ? -13.653 19.657 -8.119 1.00 75.75 216 PHE A C 1
ATOM 1635 O O . PHE A 1 216 ? -14.232 20.623 -7.628 1.00 75.75 216 PHE A O 1
ATOM 1642 N N . ASN A 1 217 ? -14.340 18.687 -8.726 1.00 73.69 217 ASN A N 1
ATOM 1643 C CA . ASN A 1 217 ? -15.801 18.738 -8.852 1.00 73.69 217 ASN A CA 1
ATOM 1644 C C . ASN A 1 217 ? -16.507 18.593 -7.491 1.00 73.69 217 ASN A C 1
ATOM 1646 O O . ASN A 1 217 ? -17.542 19.216 -7.259 1.00 73.69 217 ASN A O 1
ATOM 1650 N N . ILE A 1 218 ? -15.939 17.810 -6.565 1.00 62.03 218 ILE A N 1
ATOM 1651 C CA . ILE A 1 218 ? -16.458 17.695 -5.193 1.00 62.03 218 ILE A CA 1
ATOM 1652 C C . ILE A 1 218 ? -16.292 19.018 -4.434 1.00 62.03 218 ILE A C 1
ATOM 1654 O O . ILE A 1 218 ? -17.215 19.432 -3.734 1.00 62.03 218 ILE A O 1
ATOM 1658 N N . THR A 1 219 ? -15.154 19.706 -4.577 1.00 57.84 219 THR A N 1
ATOM 1659 C CA . THR A 1 219 ? -14.919 20.981 -3.880 1.00 57.84 219 THR A CA 1
ATOM 1660 C C . THR A 1 219 ? -15.790 22.121 -4.407 1.00 57.84 219 THR A C 1
ATOM 1662 O O . THR A 1 219 ? -16.204 22.962 -3.611 1.00 57.84 219 THR A O 1
ATOM 1665 N N . GLN A 1 220 ? -16.141 22.135 -5.700 1.00 57.66 220 GLN A N 1
ATOM 1666 C CA . GLN A 1 220 ? -17.111 23.096 -6.245 1.00 57.66 220 GLN A CA 1
ATOM 1667 C C . GLN A 1 220 ? -18.542 22.839 -5.750 1.00 57.66 220 GLN A C 1
ATOM 1669 O O . GLN A 1 220 ? -19.234 23.776 -5.364 1.00 57.66 220 GLN A O 1
ATOM 1674 N N . SER A 1 221 ? -18.974 21.576 -5.668 1.00 53.59 221 SER A N 1
ATOM 1675 C CA . SER A 1 221 ? -20.322 21.232 -5.189 1.00 53.59 221 SER A CA 1
ATOM 1676 C C . SER A 1 221 ? -20.551 21.525 -3.696 1.00 53.59 221 SER A C 1
ATOM 1678 O O . SER A 1 221 ? -21.697 21.515 -3.251 1.00 53.59 221 SER A O 1
ATOM 1680 N N . GLN A 1 222 ? -19.494 21.773 -2.915 1.00 48.91 222 GLN A N 1
ATOM 1681 C CA . GLN A 1 222 ? -19.573 22.135 -1.492 1.00 48.91 222 GLN A CA 1
ATOM 1682 C C . GLN A 1 222 ? -19.551 23.656 -1.234 1.00 48.91 222 GLN A C 1
ATOM 1684 O O . GLN A 1 222 ? -19.542 24.068 -0.075 1.00 48.91 222 GLN A O 1
ATOM 1689 N N . ARG A 1 223 ? -19.573 24.502 -2.277 1.00 42.50 223 ARG A N 1
ATOM 1690 C CA . ARG A 1 223 ? -19.728 25.964 -2.150 1.00 42.50 223 ARG A CA 1
ATOM 1691 C C . ARG A 1 223 ? -20.868 26.486 -3.042 1.00 42.50 223 ARG A C 1
ATOM 1693 O O . ARG A 1 223 ? -20.587 26.920 -4.155 1.00 42.50 223 ARG A O 1
ATOM 1700 N N . PRO A 1 224 ? -22.134 26.475 -2.580 1.00 43.22 224 PRO A N 1
ATOM 1701 C CA . PRO A 1 224 ? -23.244 27.047 -3.346 1.00 43.22 224 PRO A CA 1
ATOM 1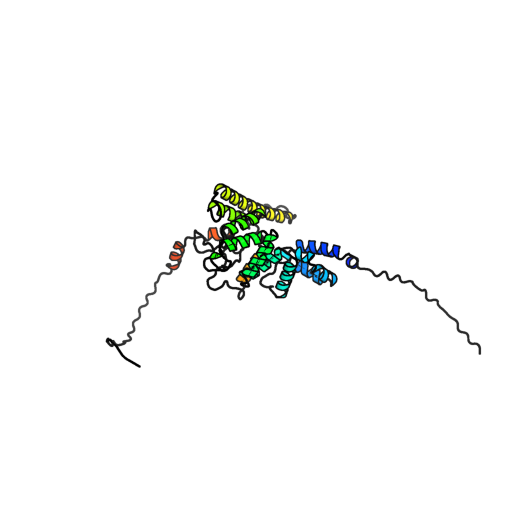702 C C . PRO A 1 224 ? -23.275 28.585 -3.359 1.00 43.22 224 PRO A C 1
ATOM 1704 O O . PRO A 1 224 ? -23.907 29.152 -4.241 1.00 43.22 224 PRO A O 1
ATOM 1707 N N . ASP A 1 225 ? -22.584 29.266 -2.438 1.00 45.69 225 ASP A N 1
ATOM 1708 C CA . ASP A 1 225 ? -22.716 30.718 -2.267 1.00 45.69 225 ASP A CA 1
ATOM 1709 C C . ASP A 1 225 ? -21.414 31.462 -2.566 1.00 45.69 225 ASP A C 1
ATOM 1711 O O . ASP A 1 225 ? -20.623 31.702 -1.659 1.00 45.69 225 ASP A O 1
ATOM 1715 N N . LEU A 1 226 ? -21.209 31.868 -3.822 1.00 41.19 226 LEU A N 1
ATOM 1716 C CA . LEU A 1 226 ? -20.585 33.155 -4.151 1.00 41.19 226 LEU A CA 1
ATOM 1717 C C . LEU A 1 226 ? -21.156 33.653 -5.485 1.00 41.19 226 LEU A C 1
ATOM 1719 O O . LEU A 1 226 ? -20.752 33.226 -6.565 1.00 41.19 226 LEU A O 1
ATOM 1723 N N . ILE A 1 227 ? -22.127 34.555 -5.356 1.00 44.56 227 ILE A N 1
ATOM 1724 C CA . ILE A 1 227 ? -22.681 35.392 -6.417 1.00 44.56 227 ILE A CA 1
ATOM 1725 C C . ILE A 1 227 ? -21.580 36.302 -6.986 1.00 44.56 227 ILE A C 1
ATOM 1727 O O . ILE A 1 227 ? -20.726 36.806 -6.257 1.00 44.56 227 ILE A O 1
ATOM 1731 N N . GLU A 1 228 ? -21.646 36.457 -8.306 1.00 44.09 228 GLU A N 1
ATOM 1732 C CA . GLU A 1 228 ? -20.932 37.351 -9.220 1.00 44.09 228 GLU A CA 1
ATOM 1733 C C . GLU A 1 228 ? -20.106 38.499 -8.614 1.00 44.09 228 GLU A C 1
ATOM 1735 O O . GLU A 1 228 ? -20.612 39.419 -7.974 1.00 44.09 228 GLU A O 1
ATOM 1740 N N . SER A 1 229 ? -18.825 38.530 -8.984 1.00 34.69 229 SER A N 1
ATOM 1741 C CA . SER A 1 229 ? -18.050 39.763 -9.072 1.00 34.69 229 SER A CA 1
ATOM 1742 C C . SER A 1 229 ? -16.987 39.603 -10.158 1.00 34.69 229 SER A C 1
ATOM 1744 O O . SER A 1 229 ? -16.119 38.733 -10.085 1.00 34.69 229 SER A O 1
ATOM 1746 N N . ASN A 1 230 ? -17.110 40.421 -11.203 1.00 42.50 230 ASN A N 1
ATOM 1747 C CA . ASN A 1 230 ? -16.180 40.532 -12.321 1.00 42.50 230 ASN A CA 1
ATOM 1748 C C . ASN A 1 230 ? -14.736 40.758 -11.839 1.00 42.50 230 ASN A C 1
ATOM 1750 O O . ASN A 1 230 ? -14.425 41.806 -11.277 1.00 42.50 230 ASN A O 1
ATOM 1754 N N . GLY A 1 231 ? -13.838 39.812 -12.128 1.00 32.88 231 GLY A N 1
ATOM 1755 C CA . GLY A 1 231 ? -12.406 39.953 -11.867 1.00 32.88 231 GLY A CA 1
ATOM 1756 C C . GLY A 1 231 ? -11.563 38.899 -12.592 1.00 32.88 231 GLY A C 1
ATOM 1757 O O . GLY A 1 231 ? -11.615 37.724 -12.256 1.00 32.88 231 GLY A O 1
ATOM 1758 N N . SER A 1 232 ? -10.812 39.361 -13.595 1.00 33.50 232 SER A N 1
ATOM 1759 C CA . SER A 1 232 ? -9.733 38.743 -14.389 1.00 33.50 232 SER A CA 1
ATOM 1760 C C . SER A 1 232 ? -9.393 37.243 -14.229 1.00 33.50 232 SER A C 1
ATOM 1762 O O . SER A 1 232 ? -8.963 36.803 -13.159 1.00 33.50 232 SER A O 1
ATOM 1764 N N . PRO A 1 233 ? -9.376 36.473 -15.338 1.00 40.62 233 PRO A N 1
ATOM 1765 C CA . PRO A 1 233 ? -8.965 35.076 -15.350 1.00 40.62 233 PRO A CA 1
ATOM 1766 C C . PRO A 1 233 ? -7.455 34.951 -15.588 1.00 40.62 233 PRO A C 1
ATOM 1768 O O . PRO A 1 233 ? -7.033 34.711 -16.711 1.00 40.62 233 PRO A O 1
ATOM 1771 N N . CYS A 1 234 ? -6.623 35.115 -14.556 1.00 35.44 234 CYS A N 1
ATOM 1772 C CA . CYS A 1 234 ? -5.226 34.651 -14.585 1.00 35.44 234 CYS A CA 1
ATOM 1773 C C . CYS A 1 234 ? -4.601 34.615 -13.181 1.00 35.44 234 CYS A C 1
ATOM 1775 O O . CYS A 1 234 ? -4.036 35.594 -12.700 1.00 35.44 234 CYS A O 1
ATOM 1777 N N . ARG A 1 235 ? -4.615 33.436 -12.554 1.00 30.12 235 ARG A N 1
ATOM 1778 C CA . ARG A 1 235 ? -3.509 32.984 -11.698 1.00 30.12 235 ARG A CA 1
ATOM 1779 C C . ARG A 1 235 ? -3.102 31.591 -12.164 1.00 30.12 235 ARG A C 1
ATOM 1781 O O . ARG A 1 235 ? -3.711 30.598 -11.777 1.00 30.12 235 ARG A O 1
ATOM 1788 N N . TYR A 1 236 ? -2.069 31.534 -13.004 1.00 37.34 236 TYR A N 1
ATOM 1789 C CA . TYR A 1 236 ? -1.269 30.328 -13.214 1.00 37.34 236 TYR A CA 1
ATOM 1790 C C . TYR A 1 236 ? -0.482 30.061 -11.929 1.00 37.34 236 TYR A C 1
ATOM 1792 O O . TYR A 1 236 ? 0.646 30.496 -11.743 1.00 37.34 236 TYR A O 1
ATOM 1800 N N . GLY A 1 237 ? -1.163 29.417 -10.997 1.00 40.59 237 GLY A N 1
ATOM 1801 C CA . GLY A 1 237 ? -0.676 28.992 -9.691 1.00 40.59 237 GLY A CA 1
ATOM 1802 C C . GLY A 1 237 ? -1.718 28.056 -9.097 1.00 40.59 237 GLY A C 1
ATOM 1803 O O . GLY A 1 237 ? -2.133 28.201 -7.952 1.00 40.59 237 GLY A O 1
ATOM 1804 N N . SER A 1 238 ? -2.270 27.189 -9.942 1.00 39.50 238 SER A N 1
ATOM 1805 C CA . SER A 1 238 ? -3.353 26.287 -9.594 1.00 39.50 238 SER A CA 1
ATOM 1806 C C . SER A 1 238 ? -2.762 25.144 -8.783 1.00 39.50 238 SER A C 1
ATOM 1808 O O . SER A 1 238 ? -2.157 24.228 -9.338 1.00 39.50 238 SER A O 1
ATOM 1810 N N . GLY A 1 239 ? -2.934 25.225 -7.462 1.00 45.06 239 GLY A N 1
ATOM 1811 C CA . GLY A 1 239 ? -2.707 24.117 -6.546 1.00 45.06 239 GLY A CA 1
ATOM 1812 C C . GLY A 1 239 ? -3.466 22.895 -7.047 1.00 45.06 239 GLY A C 1
ATOM 1813 O O . GLY A 1 239 ? -4.693 22.830 -6.964 1.00 45.06 239 GLY A O 1
ATOM 1814 N N . LEU A 1 240 ? -2.726 21.957 -7.635 1.00 44.59 240 LEU A N 1
ATOM 1815 C CA . LEU A 1 240 ? -3.235 20.640 -7.970 1.00 44.59 240 LEU A CA 1
ATOM 1816 C C . LEU A 1 240 ? -3.801 20.033 -6.677 1.00 44.59 240 LEU A C 1
ATOM 1818 O O . LEU A 1 240 ? -3.095 20.049 -5.667 1.00 44.59 240 LEU A O 1
ATOM 1822 N N . PRO A 1 241 ? -5.049 19.527 -6.661 1.00 47.12 241 PRO A N 1
ATOM 1823 C CA . PRO A 1 241 ? -5.581 18.849 -5.489 1.00 47.12 241 PRO A CA 1
ATOM 1824 C C . PRO A 1 241 ? -4.619 17.741 -5.063 1.00 47.12 241 PRO A C 1
ATOM 1826 O O . PRO A 1 241 ? -4.241 16.882 -5.865 1.00 47.12 241 PRO A O 1
ATOM 1829 N N . GLU A 1 242 ? -4.196 17.820 -3.802 1.00 53.66 242 GLU A N 1
ATOM 1830 C CA . GLU A 1 242 ? -3.166 16.965 -3.228 1.00 53.66 242 GLU A CA 1
ATOM 1831 C C . GLU A 1 242 ? -3.527 15.488 -3.417 1.00 53.66 242 GLU A C 1
ATOM 1833 O O . GLU A 1 242 ? -4.650 15.048 -3.142 1.00 53.66 242 GLU A O 1
ATOM 1838 N N . LYS A 1 243 ? -2.552 14.696 -3.878 1.00 64.56 243 LYS A N 1
ATOM 1839 C CA . LYS A 1 243 ? -2.653 13.236 -3.894 1.00 64.56 243 LYS A CA 1
ATOM 1840 C C . LYS A 1 243 ? -3.040 12.786 -2.486 1.00 64.56 243 LYS A C 1
ATOM 1842 O O . LYS A 1 243 ? -2.284 13.015 -1.546 1.00 64.56 243 LYS A O 1
ATOM 1847 N N . LYS A 1 244 ? -4.199 12.129 -2.329 1.00 71.44 244 LYS A N 1
ATOM 1848 C CA . LYS A 1 244 ? -4.634 11.624 -1.017 1.00 71.44 244 LYS A CA 1
ATOM 1849 C C . LYS A 1 244 ? -3.564 10.682 -0.467 1.00 71.44 244 LYS A C 1
ATOM 1851 O O . LYS A 1 244 ? -3.408 9.552 -0.933 1.00 71.44 244 LYS A O 1
ATOM 1856 N N . LEU A 1 245 ? -2.820 11.176 0.516 1.00 85.00 245 LEU A N 1
ATOM 1857 C CA . LEU A 1 245 ? -1.712 10.467 1.126 1.00 85.00 245 LEU A CA 1
ATOM 1858 C C . LEU A 1 245 ? -2.242 9.269 1.912 1.00 85.00 245 LEU A C 1
ATOM 1860 O O . LEU A 1 245 ? -3.136 9.400 2.751 1.00 85.00 245 LEU A O 1
ATOM 1864 N N . HIS A 1 246 ? -1.683 8.089 1.654 1.00 91.31 246 HIS A N 1
ATOM 1865 C CA . HIS A 1 246 ? -2.037 6.908 2.428 1.00 91.31 246 HIS A CA 1
ATOM 1866 C C . HIS A 1 246 ? -1.576 7.090 3.890 1.00 91.31 246 HIS A C 1
ATOM 1868 O O . HIS A 1 246 ? -0.410 7.439 4.095 1.00 91.31 246 HIS A O 1
ATOM 1874 N N . PRO A 1 247 ? -2.407 6.788 4.910 1.00 93.31 247 PRO A N 1
ATOM 1875 C CA . PRO A 1 247 ? -2.036 6.937 6.322 1.00 93.31 247 PRO A CA 1
ATOM 1876 C C . PRO A 1 247 ? -0.690 6.312 6.705 1.00 93.31 247 PRO A C 1
ATOM 1878 O O . PRO A 1 247 ? 0.122 6.947 7.365 1.00 93.31 247 PRO A O 1
ATOM 1881 N N . ALA A 1 248 ? -0.411 5.097 6.224 1.00 95.44 248 ALA A N 1
ATOM 1882 C CA . ALA A 1 248 ? 0.895 4.459 6.393 1.00 95.44 248 ALA A CA 1
ATOM 1883 C C . ALA A 1 248 ? 2.080 5.306 5.878 1.00 95.44 248 ALA A C 1
ATOM 1885 O O . ALA A 1 248 ? 3.083 5.400 6.574 1.00 95.44 248 ALA A O 1
ATOM 1886 N N . ASN A 1 249 ? 1.981 5.949 4.707 1.00 94.69 249 ASN A N 1
ATOM 1887 C CA . ASN A 1 249 ? 3.055 6.810 4.191 1.00 94.69 249 ASN A CA 1
ATOM 1888 C C . ASN A 1 249 ? 3.198 8.080 5.037 1.00 94.69 249 ASN A C 1
ATOM 1890 O O . ASN A 1 249 ? 4.316 8.479 5.346 1.00 94.69 249 ASN A O 1
ATOM 1894 N N . ARG A 1 250 ? 2.072 8.673 5.461 1.00 94.38 250 ARG A N 1
ATOM 1895 C CA . ARG A 1 250 ? 2.070 9.800 6.402 1.00 94.38 250 ARG A CA 1
ATOM 1896 C C . ARG A 1 250 ? 2.813 9.447 7.689 1.00 94.38 250 ARG A C 1
ATOM 1898 O O . ARG A 1 250 ? 3.657 10.220 8.123 1.00 94.38 250 ARG A O 1
ATOM 1905 N N . PHE A 1 251 ? 2.554 8.263 8.245 1.00 95.19 251 PHE A N 1
ATOM 1906 C CA . PHE A 1 251 ? 3.271 7.781 9.421 1.00 95.19 251 PHE A CA 1
ATOM 1907 C C . PHE A 1 251 ? 4.779 7.710 9.174 1.00 95.19 251 PHE A C 1
ATOM 1909 O O . PHE A 1 251 ? 5.534 8.146 10.031 1.00 95.19 251 PHE A O 1
ATOM 1916 N N . LEU A 1 252 ? 5.236 7.200 8.022 1.00 95.19 252 LEU A N 1
ATOM 1917 C CA . LEU A 1 252 ? 6.673 7.153 7.723 1.00 95.19 252 LEU A CA 1
ATOM 1918 C C . LEU A 1 252 ? 7.286 8.556 7.642 1.00 95.19 252 LEU A C 1
ATOM 1920 O O . LEU A 1 252 ? 8.336 8.786 8.230 1.00 95.19 252 LEU A O 1
ATOM 1924 N N . ILE A 1 253 ? 6.631 9.489 6.945 1.00 93.31 253 ILE A N 1
ATOM 1925 C CA . ILE A 1 253 ? 7.104 10.878 6.823 1.00 93.31 253 ILE A CA 1
ATOM 1926 C C . ILE A 1 253 ? 7.258 11.504 8.210 1.00 93.31 253 ILE A C 1
ATOM 1928 O O . ILE A 1 253 ? 8.301 12.067 8.523 1.00 93.31 253 ILE A O 1
ATOM 1932 N N . GLU A 1 254 ? 6.241 11.365 9.061 1.00 93.38 254 GLU A N 1
ATOM 1933 C CA . GLU A 1 254 ? 6.292 11.869 10.432 1.00 93.38 254 GLU A CA 1
ATOM 1934 C C . GLU A 1 254 ? 7.373 11.146 11.252 1.00 93.38 254 GLU A C 1
ATOM 1936 O O . GLU A 1 254 ? 8.137 11.791 11.963 1.00 93.38 254 GLU A O 1
ATOM 1941 N N . TRP A 1 255 ? 7.485 9.821 11.128 1.00 93.69 255 TRP A N 1
ATOM 1942 C CA . TRP A 1 255 ? 8.447 9.011 11.877 1.00 93.69 255 TRP A CA 1
ATOM 1943 C C . TRP A 1 255 ? 9.892 9.406 11.586 1.00 93.69 255 TRP A C 1
ATOM 1945 O O . TRP A 1 255 ? 10.664 9.556 12.525 1.00 93.69 255 TRP A O 1
ATOM 1955 N N . PHE A 1 256 ? 10.239 9.581 10.307 1.00 91.94 256 PHE A N 1
ATOM 1956 C CA . PHE A 1 256 ? 11.593 9.934 9.873 1.00 91.94 256 PHE A CA 1
ATOM 1957 C C . PHE A 1 256 ? 11.853 11.452 9.824 1.00 91.94 256 PHE A C 1
ATOM 1959 O O . PHE A 1 256 ? 12.991 11.867 9.614 1.00 91.94 256 PHE A O 1
ATOM 1966 N N . GLY A 1 257 ? 10.819 12.283 10.004 1.00 84.94 257 GLY A N 1
ATOM 1967 C CA . GLY A 1 257 ? 10.921 13.746 10.057 1.00 84.94 257 GLY A CA 1
ATOM 1968 C C . GLY A 1 257 ? 10.959 14.337 11.474 1.00 84.94 257 GLY A C 1
ATOM 1969 O O . GLY A 1 257 ? 11.378 15.480 11.655 1.00 84.94 257 GLY A O 1
ATOM 1970 N N . LEU A 1 258 ? 10.530 13.591 12.498 1.00 74.94 258 LEU A N 1
ATOM 1971 C CA . LEU A 1 258 ? 10.552 14.037 13.894 1.00 74.94 258 LEU A CA 1
ATOM 1972 C C . LEU A 1 258 ? 11.979 13.999 14.472 1.00 74.94 258 LEU A C 1
ATOM 1974 O O . LEU A 1 258 ? 12.633 12.959 14.485 1.00 74.94 258 LEU A O 1
ATOM 1978 N N . LYS A 1 259 ? 12.450 15.118 15.045 1.00 57.00 259 LYS A N 1
ATOM 1979 C CA . LYS A 1 259 ? 13.724 15.162 15.789 1.00 57.00 259 LYS A CA 1
ATOM 1980 C C . LYS A 1 259 ? 13.712 14.119 16.917 1.00 57.00 259 LYS A C 1
ATOM 1982 O O . LYS A 1 259 ? 12.864 14.180 17.802 1.00 57.00 259 LYS A O 1
ATOM 1987 N N . GLY A 1 260 ? 14.658 13.179 16.889 1.00 57.16 260 GLY A N 1
ATOM 1988 C CA . GLY A 1 260 ? 14.808 12.128 17.905 1.00 57.16 260 GLY A CA 1
ATOM 1989 C C . GLY A 1 260 ? 14.008 10.842 17.654 1.00 57.16 260 GLY A C 1
ATOM 1990 O O . GLY A 1 260 ? 14.228 9.865 18.363 1.00 57.16 260 GLY A O 1
ATOM 1991 N N . CYS A 1 261 ? 13.140 10.794 16.636 1.00 56.22 261 CYS A N 1
ATOM 1992 C CA . CYS A 1 261 ? 12.514 9.555 16.169 1.00 56.22 261 CYS A CA 1
ATOM 1993 C C . CYS A 1 261 ? 13.150 9.141 14.839 1.00 56.22 261 CYS A C 1
ATOM 1995 O O . CYS A 1 261 ? 13.288 9.964 13.946 1.00 56.22 261 CYS A O 1
ATOM 1997 N N . GLY A 1 262 ? 13.578 7.876 14.754 1.00 62.12 262 GLY A N 1
ATOM 1998 C CA . GLY A 1 262 ? 14.040 7.192 13.543 1.00 62.12 262 GLY A CA 1
ATOM 1999 C C . GLY A 1 262 ? 14.751 8.058 12.506 1.00 62.12 262 GLY A C 1
ATOM 2000 O O . GLY A 1 262 ? 14.138 8.446 11.527 1.00 62.12 262 GLY A O 1
ATOM 2001 N N . VAL A 1 263 ? 16.058 8.273 12.634 1.00 69.25 263 VAL A N 1
ATOM 2002 C CA . VAL A 1 263 ? 16.866 8.615 11.452 1.00 69.25 263 VAL A CA 1
ATOM 2003 C C . VAL A 1 263 ? 17.015 7.322 10.642 1.00 69.25 263 VAL A C 1
ATOM 2005 O O . VAL A 1 263 ? 17.169 6.253 11.253 1.00 69.25 263 VAL A O 1
ATOM 2008 N N . PRO A 1 264 ? 16.966 7.347 9.297 1.00 76.88 264 PRO A N 1
ATOM 2009 C CA . PRO A 1 264 ? 17.445 6.203 8.535 1.00 76.88 264 PRO A CA 1
ATOM 2010 C C . PRO A 1 264 ? 18.841 5.821 9.050 1.00 76.88 264 PRO A C 1
ATOM 2012 O O . PRO A 1 264 ? 19.631 6.694 9.407 1.00 76.88 264 PRO A O 1
ATOM 2015 N N . GLY A 1 265 ? 19.137 4.523 9.159 1.00 78.56 265 GLY A N 1
ATOM 2016 C CA . GLY A 1 265 ? 20.436 4.074 9.677 1.00 78.56 265 GLY A CA 1
ATOM 2017 C C . GLY A 1 265 ? 21.621 4.739 8.947 1.00 78.56 265 GLY A C 1
ATOM 2018 O O . GLY A 1 265 ? 21.456 5.207 7.821 1.00 78.56 265 GLY A O 1
ATOM 2019 N N . PRO A 1 266 ? 22.827 4.791 9.538 1.00 81.19 266 PRO A N 1
ATOM 2020 C CA . PRO A 1 266 ? 23.930 5.604 9.023 1.00 81.19 266 PRO A CA 1
ATOM 2021 C C . PRO A 1 266 ? 24.212 5.430 7.517 1.00 81.19 266 PRO A C 1
ATOM 2023 O O . PRO A 1 266 ? 24.620 4.358 7.047 1.00 81.19 266 PRO A O 1
ATOM 2026 N N . GLY A 1 267 ? 24.036 6.515 6.757 1.00 84.06 267 GLY A N 1
ATOM 2027 C CA . GLY A 1 267 ? 24.236 6.562 5.303 1.00 84.06 267 GLY A CA 1
ATOM 2028 C C . GLY A 1 267 ? 23.060 6.054 4.458 1.00 84.06 267 GLY A C 1
ATOM 2029 O O . GLY A 1 267 ? 23.219 5.931 3.246 1.00 84.06 267 GLY A O 1
ATOM 2030 N N . LEU A 1 268 ? 21.914 5.744 5.068 1.00 90.19 268 LEU A N 1
ATOM 2031 C CA . LEU A 1 268 ? 20.661 5.438 4.376 1.00 90.19 268 LEU A CA 1
ATOM 2032 C C . LEU A 1 268 ? 19.889 6.730 4.109 1.00 90.19 268 LEU A C 1
ATOM 2034 O O . LEU A 1 268 ? 19.875 7.642 4.935 1.00 90.19 268 LEU A O 1
ATOM 2038 N N . ARG A 1 269 ? 19.245 6.809 2.947 1.00 91.06 269 ARG A N 1
ATOM 2039 C CA . ARG A 1 269 ? 18.519 8.007 2.509 1.00 91.06 269 ARG A CA 1
ATOM 2040 C C . ARG A 1 269 ? 17.012 7.801 2.583 1.00 91.06 269 ARG A C 1
ATOM 2042 O O . ARG A 1 269 ? 16.528 6.674 2.543 1.00 91.06 269 ARG A O 1
ATOM 2049 N N . LEU A 1 270 ? 16.257 8.891 2.664 1.00 93.88 270 LEU A N 1
ATOM 2050 C CA . LEU A 1 270 ? 14.822 8.865 2.383 1.00 93.88 270 LEU A CA 1
ATOM 2051 C C . LEU A 1 270 ? 14.581 8.990 0.877 1.00 93.88 270 LEU A C 1
ATOM 2053 O O . LEU A 1 270 ? 15.394 9.553 0.146 1.00 93.88 270 LEU A O 1
ATOM 2057 N N . CYS A 1 271 ? 13.446 8.465 0.421 1.00 95.12 271 CYS A N 1
ATOM 2058 C CA . CYS A 1 271 ? 12.937 8.749 -0.913 1.00 95.12 271 CYS A CA 1
ATOM 2059 C C . CYS A 1 271 ? 12.695 10.257 -1.044 1.00 95.12 271 CYS A C 1
ATOM 2061 O O . CYS A 1 271 ? 12.059 10.845 -0.173 1.00 95.12 271 CYS A O 1
ATOM 2063 N N . SER A 1 272 ? 13.167 10.856 -2.136 1.00 94.75 272 SER A N 1
ATOM 2064 C CA . SER A 1 272 ? 13.096 12.303 -2.358 1.00 94.75 272 SER A CA 1
ATOM 2065 C C . SER A 1 272 ? 11.675 12.820 -2.586 1.00 94.75 272 SER A C 1
ATOM 2067 O O . SER A 1 272 ? 11.394 13.961 -2.249 1.00 94.75 272 SER A O 1
ATOM 2069 N N . ASP A 1 273 ? 10.754 11.979 -3.071 1.00 93.12 273 ASP A N 1
ATOM 2070 C CA . ASP A 1 273 ? 9.323 12.308 -3.061 1.00 93.12 273 ASP A CA 1
ATOM 2071 C C . ASP A 1 273 ? 8.833 12.507 -1.616 1.00 93.12 273 ASP A C 1
ATOM 2073 O O . ASP A 1 273 ? 8.675 11.537 -0.862 1.00 93.12 273 ASP A O 1
ATOM 2077 N N . GLY A 1 274 ? 8.556 13.765 -1.254 1.00 90.31 274 GLY A N 1
ATOM 2078 C CA . GLY A 1 274 ? 8.119 14.174 0.085 1.00 90.31 274 GLY A CA 1
ATOM 2079 C C . GLY A 1 274 ? 6.837 13.489 0.571 1.00 90.31 274 GLY A C 1
ATOM 2080 O O . GLY A 1 274 ? 6.575 13.451 1.769 1.00 90.31 274 GLY A O 1
ATOM 2081 N N . TRP A 1 275 ? 6.071 12.872 -0.335 1.00 90.62 275 TRP A N 1
ATOM 2082 C CA . TRP A 1 275 ? 4.830 12.151 -0.035 1.00 90.62 275 TRP A CA 1
ATOM 2083 C C . TRP A 1 275 ? 5.029 10.633 0.133 1.00 90.62 275 TRP A C 1
ATOM 2085 O O . TRP A 1 275 ? 4.069 9.876 0.311 1.00 90.62 275 TRP A O 1
ATOM 2095 N N . CYS A 1 276 ? 6.273 10.154 0.072 1.00 92.56 276 CYS A N 1
ATOM 2096 C CA . CYS A 1 276 ? 6.602 8.735 0.179 1.00 92.56 276 CYS A CA 1
ATOM 2097 C C . CYS A 1 276 ? 7.011 8.326 1.599 1.00 92.56 276 CYS A C 1
ATOM 2099 O O . CYS A 1 276 ? 6.472 7.360 2.143 1.00 92.56 276 CYS A O 1
ATOM 2101 N N . GLY A 1 277 ? 7.991 9.027 2.179 1.00 92.62 277 GLY A N 1
ATOM 2102 C CA . GLY A 1 277 ? 8.542 8.743 3.511 1.00 92.62 277 GLY A CA 1
ATOM 2103 C C . GLY A 1 277 ? 9.337 7.438 3.645 1.00 92.62 277 GLY A C 1
ATOM 2104 O O . GLY A 1 277 ? 9.812 7.132 4.734 1.00 92.62 277 GLY A O 1
ATOM 2105 N N . ARG A 1 278 ? 9.495 6.638 2.580 1.00 94.25 278 ARG A N 1
ATOM 2106 C CA . ARG A 1 278 ? 10.242 5.372 2.659 1.00 94.25 278 ARG A CA 1
ATOM 2107 C C . ARG A 1 278 ? 11.744 5.629 2.808 1.00 94.25 278 ARG A C 1
ATOM 2109 O O . ARG A 1 278 ? 12.305 6.301 1.940 1.00 94.25 278 ARG A O 1
ATOM 2116 N N . PRO A 1 279 ? 12.405 5.050 3.823 1.00 94.00 279 PRO A N 1
ATOM 2117 C CA . PRO A 1 279 ? 13.855 5.006 3.892 1.00 94.00 279 PRO A CA 1
ATOM 2118 C C . PRO A 1 279 ? 14.408 3.874 3.028 1.00 94.00 279 PRO A C 1
ATOM 2120 O O . PRO A 1 279 ? 13.753 2.848 2.815 1.00 94.00 279 PRO A O 1
ATOM 2123 N N . GLU A 1 280 ? 15.646 4.039 2.590 1.00 92.56 280 GLU A N 1
ATOM 2124 C CA . GLU A 1 280 ? 16.461 2.935 2.117 1.00 92.56 280 GLU A CA 1
ATOM 2125 C C . GLU A 1 280 ? 16.640 1.905 3.235 1.00 92.56 280 GLU A C 1
ATOM 2127 O O . GLU A 1 280 ? 16.844 2.242 4.403 1.00 92.56 280 GLU A O 1
ATOM 2132 N N . THR A 1 281 ? 16.602 0.626 2.880 1.00 89.94 281 THR A N 1
ATOM 2133 C CA . THR A 1 281 ? 16.960 -0.464 3.797 1.00 89.94 281 THR A CA 1
ATOM 2134 C C . THR A 1 281 ? 18.424 -0.883 3.679 1.00 89.94 281 THR A C 1
ATOM 2136 O O . THR A 1 281 ? 18.977 -1.487 4.605 1.00 89.94 281 THR A O 1
ATOM 2139 N N . ARG A 1 282 ? 19.048 -0.543 2.547 1.00 89.31 282 ARG A N 1
ATOM 2140 C CA . ARG A 1 282 ? 20.455 -0.732 2.196 1.00 89.31 282 ARG A CA 1
ATOM 2141 C C . ARG A 1 282 ? 20.951 0.488 1.423 1.00 89.31 282 ARG A C 1
ATOM 2143 O O . ARG A 1 282 ? 20.202 1.073 0.653 1.00 89.31 282 ARG A O 1
ATOM 2150 N N . ARG A 1 283 ? 22.235 0.821 1.577 1.00 89.38 283 ARG A N 1
ATOM 2151 C CA . ARG A 1 283 ? 22.848 1.959 0.876 1.00 89.38 283 ARG A CA 1
ATOM 2152 C C . ARG A 1 283 ? 22.710 1.815 -0.638 1.00 89.38 283 ARG A C 1
ATOM 2154 O O . ARG A 1 283 ? 23.027 0.750 -1.177 1.00 89.38 283 ARG A O 1
ATOM 2161 N N . ASN A 1 284 ? 22.331 2.911 -1.293 1.00 88.31 284 ASN A N 1
ATOM 2162 C CA . ASN A 1 284 ? 22.244 3.034 -2.748 1.00 88.31 284 ASN A CA 1
ATOM 2163 C C . ASN A 1 284 ? 21.285 2.009 -3.384 1.00 88.31 284 ASN A C 1
ATOM 2165 O O . ASN A 1 284 ? 21.549 1.506 -4.478 1.00 88.31 284 ASN A O 1
ATOM 2169 N N . GLU A 1 285 ? 20.202 1.647 -2.687 1.00 90.88 285 GLU A N 1
ATOM 2170 C CA . GLU A 1 285 ? 19.157 0.781 -3.256 1.00 90.88 285 GLU A CA 1
ATOM 2171 C C . GLU A 1 285 ? 18.152 1.576 -4.096 1.00 90.88 285 GLU A C 1
ATOM 2173 O O . GLU A 1 285 ? 17.512 1.019 -4.991 1.00 90.88 285 GLU A O 1
ATOM 2178 N N . PHE A 1 286 ? 18.010 2.874 -3.819 1.00 94.38 286 PHE A N 1
ATOM 2179 C CA . PHE A 1 286 ? 17.119 3.749 -4.567 1.00 94.38 286 PHE A CA 1
ATOM 2180 C C . PHE A 1 286 ? 17.730 4.196 -5.893 1.00 94.38 286 PHE A C 1
ATOM 2182 O O . PHE A 1 286 ? 18.944 4.245 -6.094 1.00 94.38 286 PHE A O 1
ATOM 2189 N N . ARG A 1 287 ? 16.846 4.517 -6.838 1.00 93.69 287 ARG A N 1
ATOM 2190 C CA . ARG A 1 287 ? 17.223 4.961 -8.180 1.00 93.69 287 ARG A CA 1
ATOM 2191 C C . ARG A 1 287 ? 17.557 6.442 -8.128 1.00 93.69 287 ARG A C 1
ATOM 2193 O O . ARG A 1 287 ? 16.742 7.227 -7.652 1.00 93.69 287 ARG A O 1
ATOM 2200 N N . ARG A 1 288 ? 18.713 6.825 -8.660 1.00 94.88 288 ARG A N 1
ATOM 2201 C CA . ARG A 1 288 ? 19.088 8.234 -8.816 1.00 94.88 288 ARG A CA 1
ATOM 2202 C C . ARG A 1 288 ? 18.353 8.870 -9.988 1.00 94.88 288 ARG A C 1
ATOM 2204 O O . ARG A 1 288 ? 18.088 8.198 -10.988 1.00 94.88 288 ARG A O 1
ATOM 2211 N N . CYS A 1 289 ? 18.048 10.160 -9.875 1.00 94.25 289 CYS A N 1
ATOM 2212 C CA . CYS A 1 289 ? 17.643 10.948 -11.035 1.00 94.25 289 CYS A CA 1
ATOM 2213 C C . CYS A 1 289 ? 18.744 10.886 -12.098 1.00 94.25 289 CYS A C 1
ATOM 2215 O O . CYS A 1 289 ? 19.914 11.101 -11.791 1.00 94.25 289 CYS A O 1
ATOM 2217 N N . SER A 1 290 ? 18.374 10.585 -13.341 1.00 90.75 290 SER A N 1
ATOM 2218 C CA . SER A 1 290 ? 19.327 10.490 -14.449 1.00 90.75 290 SER A CA 1
ATOM 2219 C C . SER A 1 290 ? 19.849 11.847 -14.925 1.00 90.75 290 SER A C 1
ATOM 2221 O O . SER A 1 290 ? 20.840 11.865 -15.638 1.00 90.75 290 SER A O 1
ATOM 2223 N N . GLY A 1 291 ? 19.182 12.953 -14.569 1.00 90.19 291 GLY A N 1
ATOM 2224 C CA . GLY A 1 291 ? 19.635 14.312 -14.879 1.00 90.19 291 GLY A CA 1
ATOM 2225 C C . GLY A 1 291 ? 20.683 14.800 -13.880 1.00 90.19 291 GLY A C 1
ATOM 2226 O O . GLY A 1 291 ? 21.853 14.917 -14.217 1.00 90.19 291 GLY A O 1
ATOM 2227 N N . CYS A 1 292 ? 20.271 15.045 -12.634 1.00 92.44 292 CYS A N 1
ATOM 2228 C CA . CYS A 1 292 ? 21.154 15.630 -11.620 1.00 92.44 292 CYS A CA 1
ATOM 2229 C C . CYS A 1 292 ? 21.973 14.617 -10.807 1.00 92.44 292 CYS A C 1
ATOM 2231 O O . CYS A 1 292 ? 22.954 14.987 -10.178 1.00 92.44 292 CYS A O 1
ATOM 2233 N N . GLY A 1 293 ? 21.547 13.353 -10.708 1.00 91.62 293 GLY A N 1
ATOM 2234 C CA . GLY A 1 293 ? 22.180 12.360 -9.829 1.00 91.62 293 GLY A CA 1
ATOM 2235 C C . GLY A 1 293 ? 22.001 12.580 -8.313 1.00 91.62 293 GLY A C 1
ATOM 2236 O O . GLY A 1 293 ? 22.337 11.679 -7.540 1.00 91.62 293 GLY A O 1
ATOM 2237 N N . MET A 1 294 ? 21.444 13.717 -7.879 1.00 89.50 294 MET A N 1
ATOM 2238 C CA . MET A 1 294 ? 21.382 14.131 -6.467 1.00 89.50 294 MET A CA 1
ATOM 2239 C C . MET A 1 294 ? 20.228 13.496 -5.684 1.00 89.50 294 MET A C 1
ATOM 2241 O O . MET A 1 294 ? 20.403 13.036 -4.552 1.00 89.50 294 MET A O 1
ATOM 2245 N N . VAL A 1 295 ? 19.045 13.425 -6.291 1.00 93.50 295 VAL A N 1
ATOM 2246 C CA . VAL A 1 295 ? 17.827 12.898 -5.655 1.00 93.50 295 VAL A CA 1
ATOM 2247 C C . VAL A 1 295 ? 17.648 11.404 -5.929 1.00 93.50 295 VAL A C 1
ATOM 2249 O O . VAL A 1 295 ? 18.127 10.876 -6.938 1.00 93.50 295 VAL A O 1
ATOM 2252 N N . ASN A 1 296 ? 16.978 10.704 -5.009 1.00 95.25 296 ASN A N 1
ATOM 2253 C CA . ASN A 1 296 ? 16.875 9.245 -4.995 1.00 95.25 296 ASN A CA 1
ATOM 2254 C C . ASN A 1 296 ? 15.424 8.800 -4.786 1.00 95.25 296 ASN A C 1
ATOM 2256 O O . ASN A 1 296 ? 14.746 9.265 -3.874 1.00 95.25 296 ASN A O 1
ATOM 2260 N N . TYR A 1 297 ? 14.955 7.845 -5.586 1.00 96.31 297 TYR A N 1
ATOM 2261 C CA . TYR A 1 297 ? 13.565 7.398 -5.576 1.00 96.31 297 TYR A CA 1
ATOM 2262 C C . TYR A 1 297 ? 13.440 5.896 -5.350 1.00 96.31 297 TYR A C 1
ATOM 2264 O O . TYR A 1 297 ? 14.115 5.086 -5.991 1.00 96.31 297 TYR A O 1
ATOM 2272 N N . CYS A 1 298 ? 12.495 5.512 -4.491 1.00 95.44 298 CYS A N 1
ATOM 2273 C CA . CYS A 1 298 ? 12.169 4.105 -4.259 1.00 95.44 298 CYS A CA 1
ATOM 2274 C C . CYS A 1 298 ? 11.410 3.460 -5.435 1.00 95.44 298 CYS A C 1
ATOM 2276 O O . CYS A 1 298 ? 11.343 2.234 -5.521 1.00 95.44 298 CYS A O 1
ATOM 2278 N N . SER A 1 299 ? 10.825 4.277 -6.322 1.00 95.44 299 SER A N 1
ATOM 2279 C CA . SER A 1 299 ? 9.996 3.862 -7.457 1.00 95.44 299 SER A CA 1
ATOM 2280 C C . SER A 1 299 ? 9.979 4.935 -8.561 1.00 95.44 299 SER A C 1
ATOM 2282 O O . SER A 1 299 ? 10.167 6.120 -8.274 1.00 95.44 299 SER A O 1
ATOM 2284 N N . ARG A 1 300 ? 9.726 4.545 -9.817 1.00 93.62 300 ARG A N 1
ATOM 2285 C CA . ARG A 1 300 ? 9.372 5.449 -10.930 1.00 93.62 300 ARG A CA 1
ATOM 2286 C C . ARG A 1 300 ? 8.098 6.236 -10.629 1.00 93.62 300 ARG A C 1
ATOM 2288 O O . ARG A 1 300 ? 7.998 7.380 -11.052 1.00 93.62 300 ARG A O 1
ATOM 2295 N N . GLY A 1 301 ? 7.151 5.661 -9.885 1.00 91.81 301 GLY A N 1
ATOM 2296 C CA . GLY A 1 301 ? 5.970 6.376 -9.389 1.00 91.81 301 GLY A CA 1
ATOM 2297 C C . GLY A 1 301 ? 6.338 7.618 -8.571 1.00 91.81 301 GLY A C 1
ATOM 2298 O O . GLY A 1 301 ? 5.878 8.716 -8.879 1.00 91.81 301 GLY A O 1
ATOM 2299 N N . CYS A 1 302 ? 7.229 7.459 -7.589 1.00 94.19 302 CYS A N 1
ATOM 2300 C CA . CYS A 1 302 ? 7.748 8.569 -6.786 1.00 94.19 302 CYS A CA 1
ATOM 2301 C C . CYS A 1 302 ? 8.555 9.566 -7.623 1.00 94.19 302 CYS A C 1
ATOM 2303 O O . CYS A 1 302 ? 8.353 10.766 -7.484 1.00 94.19 302 CYS A O 1
ATOM 2305 N N . GLN A 1 303 ? 9.409 9.084 -8.532 1.00 94.31 303 GLN A N 1
ATOM 2306 C CA . GLN A 1 303 ? 10.158 9.953 -9.446 1.00 94.31 303 GLN A CA 1
ATOM 2307 C C . GLN A 1 303 ? 9.220 10.808 -10.313 1.00 94.31 303 GLN A C 1
ATOM 2309 O O . GLN A 1 303 ? 9.402 12.014 -10.418 1.00 94.31 303 GLN A O 1
ATOM 2314 N N . ALA A 1 304 ? 8.204 10.198 -10.930 1.00 90.88 304 ALA A N 1
ATOM 2315 C CA . ALA A 1 304 ? 7.256 10.891 -11.799 1.00 90.88 304 ALA A CA 1
ATOM 2316 C C . ALA A 1 304 ? 6.375 11.882 -11.028 1.00 90.88 304 ALA A C 1
ATOM 2318 O O . ALA A 1 304 ? 5.981 12.916 -11.569 1.00 90.88 304 ALA A O 1
ATOM 2319 N N . HIS A 1 305 ? 6.035 11.566 -9.778 1.00 89.81 305 HIS A N 1
ATOM 2320 C CA . HIS A 1 305 ? 5.335 12.496 -8.907 1.00 89.81 305 HIS A CA 1
ATOM 2321 C C . HIS A 1 305 ? 6.212 13.704 -8.598 1.00 89.81 305 HIS A C 1
ATOM 2323 O O . HIS A 1 305 ? 5.859 14.803 -9.013 1.00 89.81 305 HIS A O 1
ATOM 2329 N N . ASP A 1 306 ? 7.370 13.480 -7.980 1.00 92.06 306 ASP A N 1
ATOM 2330 C CA . ASP A 1 306 ? 8.288 14.534 -7.556 1.00 92.06 306 ASP A CA 1
ATOM 2331 C C . ASP A 1 306 ? 8.741 15.429 -8.716 1.00 92.06 306 ASP A C 1
ATOM 2333 O O . ASP A 1 306 ? 8.706 16.653 -8.608 1.00 92.06 306 ASP A O 1
ATOM 2337 N N . TRP A 1 307 ? 9.037 14.832 -9.879 1.00 91.50 307 TRP A N 1
ATOM 2338 C CA . TRP A 1 307 ? 9.347 15.568 -11.106 1.00 91.50 307 TRP A CA 1
ATOM 2339 C C . TRP A 1 307 ? 8.265 16.588 -11.461 1.00 91.50 307 TRP A C 1
ATOM 2341 O O . TRP A 1 307 ? 8.572 17.710 -11.841 1.00 91.50 307 TRP A O 1
ATOM 2351 N N . ARG A 1 308 ? 6.985 16.230 -11.333 1.00 87.38 308 ARG A N 1
ATOM 2352 C CA . ARG A 1 308 ? 5.884 17.136 -11.686 1.00 87.38 308 ARG A CA 1
ATOM 2353 C C . ARG A 1 308 ? 5.658 18.236 -10.660 1.00 87.38 308 ARG A C 1
ATOM 2355 O O . ARG A 1 308 ? 5.236 19.313 -11.065 1.00 87.38 308 ARG A O 1
ATOM 2362 N N . VAL A 1 309 ? 5.866 17.950 -9.376 1.00 84.62 309 VAL A N 1
ATOM 2363 C CA . VAL A 1 309 ? 5.501 18.878 -8.297 1.00 84.62 309 VAL A CA 1
ATOM 2364 C C . VAL A 1 309 ? 6.632 19.824 -7.896 1.00 84.62 309 VAL A C 1
ATOM 2366 O O . VAL A 1 309 ? 6.349 20.988 -7.639 1.00 84.62 309 VAL A O 1
ATOM 2369 N N . HIS A 1 310 ? 7.889 19.369 -7.884 1.00 85.38 310 HIS A N 1
ATOM 2370 C CA . HIS A 1 310 ? 9.017 20.170 -7.386 1.00 85.38 310 HIS A CA 1
ATOM 2371 C C . HIS A 1 310 ? 10.280 19.987 -8.237 1.00 85.38 310 HIS A C 1
ATOM 2373 O O . HIS A 1 310 ? 10.863 20.955 -8.713 1.00 85.38 310 HIS A O 1
ATOM 2379 N N . HIS A 1 311 ? 10.686 18.748 -8.519 1.00 91.62 311 HIS A N 1
ATOM 2380 C CA . HIS A 1 311 ? 12.050 18.498 -8.983 1.00 91.62 311 HIS A CA 1
ATOM 2381 C C . HIS A 1 311 ? 12.348 18.969 -10.419 1.00 91.62 311 HIS A C 1
ATOM 2383 O O . HIS A 1 311 ? 13.498 19.269 -10.728 1.00 91.62 311 HIS A O 1
ATOM 2389 N N . LYS A 1 312 ? 11.350 19.097 -11.312 1.00 90.12 312 LYS A N 1
ATOM 2390 C CA . LYS A 1 312 ? 11.588 19.546 -12.703 1.00 90.12 312 LYS A CA 1
ATOM 2391 C C . LYS A 1 312 ? 12.247 20.926 -12.791 1.00 90.12 312 LYS A C 1
ATOM 2393 O O . LYS A 1 312 ? 12.985 21.156 -13.742 1.00 90.12 312 LYS A O 1
ATOM 2398 N N . ILE A 1 313 ? 11.967 21.829 -11.849 1.00 88.38 313 ILE A N 1
ATOM 2399 C CA . ILE A 1 313 ? 12.559 23.178 -11.827 1.00 88.38 313 ILE A CA 1
ATOM 2400 C C . ILE A 1 313 ? 13.915 23.226 -11.108 1.00 88.38 313 ILE A C 1
ATOM 2402 O O . ILE A 1 313 ? 14.697 24.131 -11.363 1.00 88.38 313 ILE A O 1
ATOM 2406 N N . GLU A 1 314 ? 14.204 22.252 -10.244 1.00 88.12 314 GLU A N 1
ATOM 2407 C CA . GLU A 1 314 ? 15.438 22.181 -9.443 1.00 88.12 314 GLU A CA 1
ATOM 2408 C C . GLU A 1 314 ? 16.515 21.281 -10.070 1.00 88.12 314 GLU A C 1
ATOM 2410 O O . GLU A 1 314 ? 17.668 21.280 -9.642 1.00 88.12 314 GLU A O 1
ATOM 2415 N N . CYS A 1 315 ? 16.147 20.449 -11.046 1.00 91.06 315 CYS A N 1
ATOM 2416 C CA . CYS A 1 315 ? 17.053 19.474 -11.635 1.00 91.06 315 CYS A CA 1
ATOM 2417 C C . CYS A 1 315 ? 18.106 20.151 -12.528 1.00 91.06 315 CYS A C 1
ATOM 2419 O O . CYS A 1 315 ? 17.843 20.405 -13.702 1.00 91.06 315 CYS A O 1
ATOM 2421 N N . ALA A 1 316 ? 19.316 20.336 -11.996 1.00 83.50 316 ALA A N 1
ATOM 2422 C CA . ALA A 1 316 ? 20.503 20.770 -12.736 1.00 83.50 316 ALA A CA 1
ATOM 2423 C C . ALA A 1 316 ? 21.550 19.637 -12.855 1.00 83.50 316 ALA A C 1
ATOM 2425 O O . ALA A 1 316 ? 21.639 18.808 -11.941 1.00 83.50 316 ALA A O 1
ATOM 2426 N N . PRO A 1 317 ? 22.329 19.555 -13.953 1.00 75.50 317 PRO A N 1
ATOM 2427 C CA . PRO A 1 317 ? 23.445 18.617 -14.080 1.00 75.50 317 PRO A CA 1
ATOM 2428 C C . PRO A 1 317 ? 24.467 18.784 -12.948 1.00 75.50 317 PRO A C 1
ATOM 2430 O O . PRO A 1 317 ? 24.706 19.887 -12.463 1.00 75.50 317 PRO A O 1
ATOM 2433 N N . MET A 1 318 ? 25.102 17.685 -12.537 1.00 58.25 318 MET A N 1
ATOM 2434 C CA . MET A 1 318 ? 26.035 17.690 -11.401 1.00 58.25 318 MET A CA 1
ATOM 2435 C C . MET A 1 318 ? 27.284 18.568 -11.631 1.00 58.25 318 MET A C 1
ATOM 2437 O O . MET A 1 318 ? 27.910 19.001 -10.670 1.00 58.25 318 MET A O 1
ATOM 2441 N N . GLU A 1 319 ? 27.624 18.855 -12.888 1.00 58.66 319 GLU A N 1
ATOM 2442 C CA . GLU A 1 319 ? 28.801 19.642 -13.286 1.00 58.66 319 GLU A CA 1
ATOM 2443 C C . GLU A 1 319 ? 28.640 21.149 -12.997 1.00 58.66 319 GLU A C 1
ATOM 2445 O O . GLU A 1 319 ? 29.614 21.812 -12.653 1.00 58.66 319 GLU A O 1
ATOM 2450 N N . GLU A 1 320 ? 27.414 21.684 -13.019 1.00 54.06 320 GLU A N 1
ATOM 2451 C CA . GLU A 1 320 ? 27.145 23.111 -12.756 1.00 54.06 320 GLU A CA 1
ATOM 2452 C C . GLU A 1 320 ? 27.274 23.489 -11.268 1.00 54.06 320 GLU A C 1
ATOM 2454 O O . GLU A 1 320 ? 27.488 24.653 -10.939 1.00 54.06 320 GLU A O 1
ATOM 2459 N N . TRP A 1 321 ? 27.199 22.515 -10.354 1.00 50.81 321 TRP A N 1
ATOM 2460 C CA . TRP A 1 321 ? 27.325 22.757 -8.910 1.00 50.81 321 TRP A CA 1
ATOM 2461 C C . TRP A 1 321 ? 28.773 22.878 -8.428 1.00 50.81 321 TRP A C 1
ATOM 2463 O O . TRP A 1 321 ? 29.008 23.527 -7.411 1.00 50.81 321 TRP A O 1
ATOM 2473 N N . ASN A 1 322 ? 29.743 22.309 -9.150 1.00 46.06 322 ASN A N 1
ATOM 2474 C CA . ASN A 1 322 ? 31.160 22.477 -8.807 1.00 46.06 322 ASN A CA 1
ATOM 2475 C C . ASN A 1 322 ? 31.624 23.919 -9.092 1.00 46.06 322 ASN A C 1
ATOM 2477 O O . ASN A 1 322 ? 32.300 24.520 -8.266 1.00 46.06 322 ASN A O 1
ATOM 2481 N N . HIS A 1 323 ? 31.133 24.537 -10.171 1.00 44.34 323 HIS A N 1
ATOM 2482 C CA . HIS A 1 323 ? 31.432 25.937 -10.502 1.00 44.34 323 HIS A CA 1
ATOM 2483 C C . HIS A 1 323 ? 30.794 26.970 -9.558 1.00 44.34 323 HIS A C 1
ATOM 2485 O O . HIS A 1 323 ? 31.215 28.122 -9.544 1.00 44.34 323 HIS A O 1
ATOM 2491 N N . ALA A 1 324 ? 29.788 26.584 -8.767 1.00 43.25 324 ALA A N 1
ATOM 2492 C CA . ALA A 1 324 ? 29.182 27.457 -7.759 1.00 43.25 324 ALA A CA 1
ATOM 2493 C C . ALA A 1 324 ? 29.932 27.438 -6.412 1.00 43.25 324 ALA A C 1
ATOM 2495 O O . ALA A 1 324 ? 29.692 28.305 -5.574 1.00 43.25 324 ALA A O 1
ATOM 2496 N N . ILE A 1 325 ? 30.818 26.458 -6.198 1.00 46.09 325 ILE A N 1
ATOM 2497 C CA . ILE A 1 325 ? 31.659 26.343 -4.994 1.00 46.09 325 ILE A CA 1
ATOM 2498 C C . ILE A 1 325 ? 33.050 26.940 -5.247 1.00 46.09 325 ILE A C 1
ATOM 2500 O O . ILE A 1 325 ? 33.624 27.526 -4.334 1.00 46.09 325 ILE A O 1
ATOM 2504 N N . ASP A 1 326 ? 33.526 26.908 -6.493 1.00 40.69 326 ASP A N 1
ATOM 2505 C CA . ASP A 1 326 ? 34.798 27.523 -6.901 1.00 40.69 326 ASP A CA 1
ATOM 2506 C C . ASP A 1 326 ? 34.702 29.052 -7.124 1.00 40.69 326 ASP A C 1
ATOM 2508 O O . ASP A 1 326 ? 35.670 29.680 -7.529 1.00 40.69 326 ASP A O 1
ATOM 2512 N N . GLY A 1 327 ? 33.538 29.667 -6.868 1.00 35.09 327 GLY A N 1
ATOM 2513 C CA . GLY A 1 327 ? 33.292 31.111 -7.018 1.00 35.09 327 GLY A CA 1
ATOM 2514 C C . GLY A 1 327 ? 33.478 31.941 -5.741 1.00 35.09 327 GLY A C 1
ATOM 2515 O O . GLY A 1 327 ? 32.992 33.071 -5.675 1.00 35.09 327 GLY A O 1
ATOM 2516 N N . VAL A 1 328 ? 34.121 31.388 -4.710 1.00 38.09 328 VAL A N 1
ATOM 2517 C CA . VAL A 1 328 ? 34.617 32.166 -3.565 1.00 38.09 328 VAL A CA 1
ATOM 2518 C C . VAL A 1 328 ? 36.128 32.265 -3.724 1.00 38.09 328 VAL A C 1
ATOM 2520 O O . VAL A 1 328 ? 36.876 31.518 -3.099 1.00 38.09 328 VAL A O 1
ATOM 2523 N N . ASP A 1 329 ? 36.544 33.146 -4.635 1.00 35.25 329 ASP A N 1
ATOM 2524 C CA . ASP A 1 329 ? 37.948 33.436 -4.901 1.00 35.25 329 ASP A CA 1
ATOM 2525 C C . ASP A 1 329 ? 38.668 33.887 -3.625 1.00 35.25 329 ASP A C 1
ATOM 2527 O O . ASP A 1 329 ? 38.207 34.737 -2.854 1.00 35.25 329 ASP A O 1
ATOM 2531 N N . GLU A 1 330 ? 39.835 33.277 -3.454 1.00 40.78 330 GLU A N 1
ATOM 2532 C CA . GLU A 1 330 ? 40.953 33.747 -2.662 1.00 40.78 330 GLU A CA 1
ATOM 2533 C C . GLU A 1 330 ? 41.281 35.199 -3.025 1.00 40.78 330 GLU A C 1
ATOM 2535 O O . GLU A 1 330 ? 41.668 35.479 -4.151 1.00 40.78 330 GLU A O 1
ATOM 2540 N N . GLU A 1 331 ? 41.219 36.114 -2.060 1.00 34.22 331 GLU A N 1
ATOM 2541 C CA . GLU A 1 331 ? 42.092 37.290 -2.056 1.00 34.22 331 GLU A CA 1
ATOM 2542 C C . GLU A 1 331 ? 42.102 37.926 -0.662 1.00 34.22 331 GLU A C 1
ATOM 2544 O O . GLU A 1 331 ? 41.261 38.749 -0.306 1.00 34.22 331 GLU A O 1
ATOM 2549 N N . GLN A 1 332 ? 43.084 37.537 0.150 1.00 31.20 332 GLN A N 1
ATOM 2550 C CA . GLN A 1 332 ? 43.692 38.436 1.129 1.00 31.20 332 GLN A CA 1
ATOM 2551 C C . GLN A 1 332 ? 45.109 37.951 1.446 1.00 31.20 332 GLN A C 1
ATOM 2553 O O . GLN A 1 332 ? 45.366 37.225 2.403 1.00 31.20 332 GLN A O 1
ATOM 2558 N N . GLN A 1 333 ? 46.044 38.386 0.599 1.00 32.00 333 GLN A N 1
ATOM 2559 C CA . GLN A 1 333 ? 47.432 38.570 1.000 1.00 32.00 333 GLN A CA 1
ATOM 2560 C C . GLN A 1 333 ? 47.469 39.579 2.153 1.00 32.00 333 GLN A C 1
ATOM 2562 O O . GLN A 1 333 ? 47.113 40.743 1.975 1.00 32.00 333 GLN A O 1
ATOM 2567 N N . VAL A 1 334 ? 47.952 39.149 3.315 1.00 31.62 334 VAL A N 1
ATOM 2568 C CA . VAL A 1 334 ? 48.593 40.046 4.277 1.00 31.62 334 VAL A CA 1
ATOM 2569 C C . VAL A 1 334 ? 49.931 39.422 4.637 1.00 31.62 334 VAL A C 1
ATOM 2571 O O . VAL A 1 334 ? 50.015 38.388 5.293 1.00 31.62 334 VAL A O 1
ATOM 2574 N N . THR A 1 335 ? 50.973 40.066 4.132 1.00 32.62 335 THR A N 1
ATOM 2575 C CA . THR A 1 335 ? 52.353 39.967 4.587 1.00 32.62 335 THR A CA 1
ATOM 2576 C C . THR A 1 335 ? 52.427 40.368 6.060 1.00 32.62 335 THR A C 1
ATOM 2578 O O . THR A 1 335 ? 52.023 41.485 6.379 1.00 32.62 335 THR A O 1
ATOM 2581 N N . ASP A 1 336 ? 52.997 39.541 6.932 1.00 30.00 336 ASP A N 1
ATOM 2582 C CA . ASP A 1 336 ? 53.936 40.082 7.914 1.00 30.00 336 ASP A CA 1
ATOM 2583 C C . ASP A 1 336 ? 54.936 39.026 8.385 1.00 30.00 336 ASP A C 1
ATOM 2585 O O . ASP A 1 336 ? 54.628 37.856 8.610 1.00 30.00 336 ASP A O 1
ATOM 2589 N N . ASP A 1 337 ? 56.151 39.526 8.468 1.00 33.50 337 ASP A N 1
ATOM 2590 C CA . ASP A 1 337 ? 57.421 38.929 8.802 1.00 33.50 337 ASP A CA 1
ATOM 2591 C C . ASP A 1 337 ? 57.483 38.611 10.304 1.00 33.50 337 ASP A C 1
ATOM 2593 O O . ASP A 1 337 ? 57.064 39.425 11.130 1.00 33.50 337 ASP A O 1
ATOM 2597 N N . ARG A 1 338 ? 57.999 37.428 10.661 1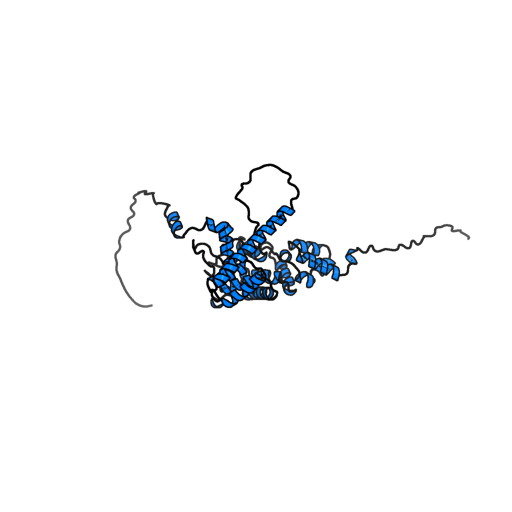.00 33.25 338 ARG A N 1
ATOM 2598 C CA . ARG A 1 338 ? 58.636 37.132 11.959 1.00 33.25 338 ARG A CA 1
ATOM 2599 C C . ARG A 1 338 ? 59.217 35.722 11.956 1.00 33.25 338 ARG A C 1
ATOM 2601 O O . ARG A 1 338 ? 58.565 34.738 12.293 1.00 33.25 338 ARG A O 1
ATOM 2608 N N . THR A 1 339 ? 60.490 35.686 11.583 1.00 33.72 339 THR A N 1
ATOM 2609 C CA . THR A 1 339 ? 61.557 34.857 12.160 1.00 33.72 339 THR A CA 1
ATOM 2610 C C . THR A 1 339 ? 61.181 34.092 13.435 1.00 33.72 339 THR A C 1
ATOM 2612 O O . THR A 1 339 ? 61.002 34.705 14.490 1.00 33.72 339 THR A O 1
ATOM 2615 N N . VAL A 1 340 ? 61.199 32.759 13.362 1.00 34.19 340 VAL A N 1
ATOM 2616 C CA . VAL A 1 340 ? 61.646 31.902 14.468 1.00 34.19 340 VAL A CA 1
ATOM 2617 C C . VAL A 1 340 ? 62.485 30.779 13.863 1.00 34.19 340 VAL A C 1
ATOM 2619 O O . VAL A 1 340 ? 61.980 29.933 13.129 1.00 34.19 340 VAL A O 1
ATOM 2622 N N . GLU A 1 341 ? 63.780 30.849 14.147 1.00 33.81 341 GLU A N 1
ATOM 2623 C CA . GLU A 1 341 ? 64.791 29.822 13.912 1.00 33.81 341 GLU A CA 1
ATOM 2624 C C . GLU A 1 341 ? 64.383 28.516 14.602 1.00 33.81 341 GLU A C 1
ATOM 2626 O O . GLU A 1 341 ? 64.058 28.528 15.791 1.00 33.81 341 GLU A O 1
ATOM 2631 N N . ILE A 1 342 ? 64.426 27.393 13.881 1.00 35.59 342 ILE A N 1
ATOM 2632 C CA . ILE A 1 342 ? 64.598 26.073 14.493 1.00 35.59 342 ILE A CA 1
ATOM 2633 C C . ILE A 1 342 ? 65.595 25.304 13.630 1.00 35.59 342 ILE A C 1
ATOM 2635 O O . ILE A 1 342 ? 65.362 25.076 12.443 1.00 35.59 342 ILE A O 1
ATOM 2639 N N . ASP A 1 343 ? 66.710 24.982 14.275 1.00 32.81 343 ASP A N 1
ATOM 2640 C CA . ASP A 1 343 ? 67.918 24.371 13.746 1.00 32.81 343 ASP A CA 1
ATOM 2641 C C . ASP A 1 343 ? 67.699 23.038 13.018 1.00 32.81 343 ASP A C 1
ATOM 2643 O O . ASP A 1 343 ? 66.888 22.192 13.404 1.00 32.81 343 ASP A O 1
ATOM 2647 N N . GLU A 1 344 ? 68.523 22.853 11.990 1.00 34.09 344 GLU A N 1
ATOM 2648 C CA . GLU A 1 344 ? 68.862 21.573 11.381 1.00 34.09 344 GLU A CA 1
ATOM 2649 C C . GLU A 1 344 ? 69.542 20.660 12.413 1.00 34.09 344 GLU A C 1
ATOM 2651 O O . GLU A 1 344 ? 70.527 21.055 13.036 1.00 34.09 344 GLU A O 1
ATOM 2656 N N . ILE A 1 345 ? 69.087 19.409 12.534 1.00 36.19 345 ILE A N 1
ATOM 2657 C CA . ILE A 1 345 ? 69.970 18.298 12.914 1.00 36.19 345 ILE A CA 1
ATOM 2658 C C . ILE A 1 345 ? 69.719 17.132 11.955 1.00 36.19 345 ILE A C 1
ATOM 2660 O O . ILE A 1 345 ? 68.585 16.705 11.733 1.00 36.19 345 ILE A O 1
ATOM 2664 N N . GLU A 1 346 ? 70.834 16.691 11.383 1.00 35.47 346 GLU A N 1
ATOM 2665 C CA . GLU A 1 346 ? 71.043 15.691 10.346 1.00 35.47 346 GLU A CA 1
ATOM 2666 C C . GLU A 1 346 ? 70.538 14.269 10.652 1.00 35.47 346 GLU A C 1
ATOM 2668 O O . GLU A 1 346 ? 70.297 13.850 11.784 1.00 35.47 346 GLU A O 1
ATOM 2673 N N . SER A 1 347 ? 70.439 13.551 9.537 1.00 34.94 347 SER A N 1
ATOM 2674 C CA . SER A 1 347 ? 70.342 12.114 9.290 1.00 34.94 347 SER A CA 1
ATOM 2675 C C . SER A 1 347 ? 71.216 11.197 10.159 1.00 34.94 347 SER A C 1
ATOM 2677 O O . SER A 1 347 ? 72.357 11.526 10.454 1.00 34.94 347 SER A O 1
ATOM 2679 N N . ASP A 1 348 ? 70.723 9.987 10.463 1.00 34.69 348 ASP A N 1
ATOM 2680 C CA . ASP A 1 348 ? 71.239 8.731 9.875 1.00 34.69 348 ASP A CA 1
ATOM 2681 C C . ASP A 1 348 ? 70.546 7.465 10.447 1.00 34.69 348 ASP A C 1
ATOM 2683 O O . ASP A 1 348 ? 70.165 7.381 11.612 1.00 34.69 348 ASP A O 1
ATOM 2687 N N . GLU A 1 349 ? 70.353 6.490 9.555 1.00 39.81 349 GLU A N 1
ATOM 2688 C CA . GLU A 1 349 ? 69.890 5.093 9.717 1.00 39.81 349 GLU A CA 1
ATOM 2689 C C . GLU A 1 349 ? 70.902 4.189 10.501 1.00 39.81 349 GLU A C 1
ATOM 2691 O O . GLU A 1 349 ? 71.978 4.675 10.842 1.00 39.81 349 GLU A O 1
ATOM 2696 N N . PRO A 1 350 ? 70.759 2.839 10.639 1.00 50.31 350 PRO A N 1
ATOM 2697 C CA . PRO A 1 350 ? 69.602 1.947 10.860 1.00 50.31 350 PRO A CA 1
ATOM 2698 C C . PRO A 1 350 ? 69.869 0.796 11.902 1.00 50.31 350 PRO A C 1
ATOM 2700 O O . PRO A 1 350 ? 70.961 0.647 12.434 1.00 50.31 350 PRO A O 1
ATOM 2703 N N . LEU A 1 351 ? 68.865 -0.089 12.076 1.00 38.16 351 LEU A N 1
ATOM 2704 C CA . LEU A 1 351 ? 68.915 -1.542 12.409 1.00 38.16 351 LEU A CA 1
ATOM 2705 C C . LEU A 1 351 ? 69.386 -2.090 13.796 1.00 38.16 351 LEU A C 1
ATOM 2707 O O . LEU A 1 351 ? 70.551 -2.040 14.162 1.00 38.16 351 LEU A O 1
ATOM 2711 N N . ASP A 1 352 ? 68.456 -2.856 14.398 1.00 36.09 352 ASP A N 1
ATOM 2712 C CA . ASP A 1 352 ? 68.592 -4.232 14.945 1.00 36.09 352 ASP A CA 1
ATOM 2713 C C . ASP A 1 352 ? 68.545 -4.517 16.473 1.00 36.09 352 ASP A C 1
ATOM 2715 O O . ASP A 1 352 ? 69.220 -3.920 17.306 1.00 36.09 352 ASP A O 1
ATOM 2719 N N . SER A 1 353 ? 67.814 -5.605 16.753 1.00 38.34 353 SER A N 1
ATOM 2720 C CA . SER A 1 353 ? 67.956 -6.614 17.814 1.00 38.34 353 SER A CA 1
ATOM 2721 C C . SER A 1 353 ? 67.300 -6.432 19.199 1.00 38.34 353 SER A C 1
ATOM 2723 O O . SER A 1 353 ? 67.699 -5.637 20.040 1.00 38.34 353 SER A O 1
ATOM 2725 N N . SER A 1 354 ? 66.343 -7.341 19.443 1.00 44.06 354 SER A N 1
ATOM 2726 C CA . SER A 1 354 ? 66.091 -8.093 20.689 1.00 44.06 354 SER A CA 1
ATOM 2727 C C . SER A 1 354 ? 65.890 -7.350 22.019 1.00 44.06 354 SER A C 1
ATOM 2729 O O . SER A 1 354 ? 66.861 -6.996 22.684 1.00 44.06 354 SER A O 1
ATOM 2731 N N . LEU A 1 355 ? 64.638 -7.319 22.499 1.00 40.69 355 LEU A N 1
ATOM 2732 C CA . LEU A 1 355 ? 64.136 -8.094 23.657 1.00 40.69 355 LEU A CA 1
ATOM 2733 C C . LEU A 1 355 ? 62.639 -7.849 23.885 1.00 40.69 355 LEU A C 1
ATOM 2735 O O . LEU A 1 355 ? 62.209 -6.680 23.781 1.00 40.69 355 LEU A O 1
#

pLDDT: mean 80.16, std 23.28, range [30.0, 98.75]

Radius of gyration: 33.27 Å; chains: 1; bounding box: 137×52×108 Å

Secondary structure (DSSP, 8-state):
-----------------------TTTTS-HHHHHHHHHHHHHH-SSHHHHHHHHHH-HHHHHHHTSHHHHHH--TTTT---GGG--HHHHHHHHHHHHTT-HHHHHHHHHIIIIISS-HHHHHHHHHHHHHTT-HHHHHHHHHHHHHTTTSSGGG--HHHHHHHHHHHHHTT-HHHHHHHHHHHHHTSSS---HHHHHHHHHHHHHHHHHHHHHHHHHHHHT----------S------PPPP---HHHHHHHHHHHSTTS-PPSTT--B-SSTTT-PBPSSTT-SEEPTTTS--EESSHHHHHHHIIIIIHHH---HHHHHTTTTTS---------------------------

Foldseek 3Di:
DDDDDDDDDDDPPDPPPPPPPCPPVNPDDLVVLLVVLLVQQLPPQALCSNVVQLVPDVSSVVSCLDLSSLQSGHLRNLQDALVRDDPVNVVSLVSSVVSLHLSSLQLVLLCCCFAVVNVVSSLVSLVSSVVVLNLVSLQVVLLCQCLVLSQDPVSNQQLSSLVSLVSSVVSVNLQSLLQNLVCQCVVGNHDRDNVVSVVSNVVSVVSVVVVQVVVVVVVVVVDPDDDDDDDDPDDPPDDRPDDPQRSSQNNLLSQCVDVPGDPPPPQWDAQPQSSRSGIRSDHPSFDADPQASPGTHSGVSSVVVCCVPPVVVVRHHVVVVVVVVPPPDDDDDDDDDDDDDDDDDDDDDDDDDDD

Sequence (355 aa):
MKKQLRQRGGRAILYGTTRTRSDLFESLPDEIVIVILCKLTSTASSPADFVAVLLTCKRLKKLGMHPLVLSNAGSGVVSVTAKNWSDEAHRFLKLCVNAGNKEAYYTLGMIRFYCLQNRGSGASLMAKAAINSHAPALYSLALIQFNGSGGKKTDKDLRAAVALCARAAYLGHVDALRELGHCLQDGYGVRKDVEEGRRLLVQANACELASVLRAFNITQSQRPDLIESNGSPCRYGSGLPEKKLHPANRFLIEWFGLKGCGVPGPGLRLCSDGWCGRPETRRNEFRRCSGCGMVNYCSRGCQAHDWRVHHKIECAPMEEWNHAIDGVDEEQQVTDDRTVEIDEIESDEPLDSSL

InterPro domains:
  IPR002893 Zinc finger, MYND-type [PF01753] (275-315)
  IPR002893 Zinc finger, MYND-type [PS50865] (273-315)
  IPR006597 Sel1-like repeat [PF08238] (175-204)
  IPR011990 Tetratricopeptide-like helical domain superfamily [G3DSA:1.25.40.10] (67-252)
  IPR036047 F-box-like domain superfamily [SSF81383] (20-69)
  IPR044508 F-box protein At5g50450/At1g67340-like [PTHR46758] (18-336)
  IPR057136 At2g35280-like, TPR domain [PF23310] (85-157)